Protein AF-0000000068956065 (afdb_homodimer)

Sequence (368 aa):
MFKNAFANLQKVGKSLMLPVSVLPIAGILLGVGSANFSWLPAVVSHVMAEAGGSVFANMPLIFAIGVALGFTNNDGVSALAAVVAYGIMVKTMAVVAPLVLHLPAEELAAKHLADTGVLGGIISGAIAAYMFNRFYRIKLPEYLGFFAGKRFVPIISGLAAIFTGVVLSLSLIHISAPPRRSRGMFKNAFANLQKVGKSLMLPVSVLPIAGILLGVGSANFSWLPAVVSHVMAEAGGSVFANMPLIFAIGVALGFTNNDGVSALAAVVAYGIMVKTMAVVAPLVLHLPAEELAAKHLADTGVLGGIISGAIAAYMFNRFYRIKLPEYLGFFAGKRFVPIISGLAAIFTGVVLSLSLIHISAPPRRSRG

Secondary structure (DSSP, 8-state):
-HHHHHHHHHHHHHHTHHHHHTHHHHHHHHHHHHHT-TTS-HHHHHHHHHHHHHHHHTHHHHHHHHHHHHTTTTBHHHHHHHHHHHHHHHHHHHHHHHHHHT--HHHHHHHTTT--HHHHHHHHHHHHHHHHHHHTT----GGGGGG-GGGHHHHHHHHHHHHHHHHHHHHHHHHHS-------/-HHHHHHHHHHHHHHTHHHHHTHHHHHHHHHHHHHT-TTS-HHHHHHHHHHHHHHHHTHHHHHHHHHHHHTTTTBHHHHHHHHHHHHHHHHHHHHHHHHHHT--HHHHHHHTTT--HHHHHHHHHHHHHHHHHHHTT----GGGGGG-GGGHHHHHHHHHHHHHHHHHHHHHHHHHS-------

Foldseek 3Di:
DVVVVVVVVVLLVVLCPVLVVVLVQLVVLLVQLVVPDPVDDVVSSVVSNVSSVVSQVCSLLSSLLSLLCSLQVNDVLLSLLLNLLLVLLLVLLLVQLCVLVVHDSVVCVVVCLSPPGNVSSNVSSVLLNVLLVVFQQPQDPPVCRVCHHSNVSSVVSSVVSNVVSNVVSNCSVVVPPPPPPPPD/DVVVVVVVVVLLVVLCPVLVVVLVQLVVLLVQLVVPDPVDDVVSSVVSNVSSVVSQVCSLLSSLLSLLCSLQVNDVLLSLLLNLLLVLLLVLLLVQLCVLVVHDSVVCVVVCLSPPGNVSSNVSSVLLNVLLVVAQQPQDPPVCRVCHHSNVSSVVSSVVSNVVSNVVSNCSVVVPPPDPPPPD

Organism: NCBI:txid436295

InterPro domains:
  IPR003352 Phosphotransferase system, EIIC [PF02378] (13-170)
  IPR013013 Phosphotransferase system, EIIC component, type 1 [PS51103] (3-184)
  IPR050429 Phosphotransferase System Glucose-Specific EIICBA [PTHR30009] (1-170)

Structure (mmCIF, N/CA/C/O backbone):
data_AF-0000000068956065-model_v1
#
loop_
_entity.id
_entity.type
_entity.pdbx_description
1 polymer 'PTS glucose transporter subunit IIBC'
#
loop_
_atom_site.group_PDB
_atom_site.id
_atom_site.type_symbol
_atom_site.label_atom_id
_atom_site.label_alt_id
_atom_site.label_comp_id
_atom_site.label_asym_id
_atom_site.label_entity_id
_atom_site.label_seq_id
_atom_site.pdbx_PDB_ins_code
_atom_site.Cartn_x
_atom_site.Cartn_y
_atom_site.Cartn_z
_atom_site.occupancy
_atom_site.B_iso_or_equiv
_atom_site.auth_seq_id
_atom_site.auth_comp_id
_atom_site.auth_asym_id
_atom_site.auth_atom_id
_atom_site.pdbx_PDB_model_num
ATOM 1 N N . MET A 1 1 ? 15.75 -30.5 9.031 1 63.53 1 MET A N 1
ATOM 2 C CA . MET A 1 1 ? 14.414 -29.922 8.969 1 63.53 1 MET A CA 1
ATOM 3 C C . MET A 1 1 ? 14.281 -28.766 9.953 1 63.53 1 MET A C 1
ATOM 5 O O . MET A 1 1 ? 13.859 -27.672 9.578 1 63.53 1 MET A O 1
ATOM 9 N N . PHE A 1 2 ? 14.781 -29.031 11.195 1 73.06 2 PHE A N 1
ATOM 10 C CA . PHE A 1 2 ? 14.695 -28.016 12.242 1 73.06 2 PHE A CA 1
ATOM 11 C C . PHE A 1 2 ? 15.602 -26.828 11.93 1 73.06 2 PHE A C 1
ATOM 13 O O . PHE A 1 2 ? 15.219 -25.672 12.148 1 73.06 2 PHE A O 1
ATOM 20 N N . LYS A 1 3 ? 16.781 -27.047 11.477 1 73.19 3 LYS A N 1
ATOM 21 C CA . LYS A 1 3 ? 17.719 -26 11.164 1 73.19 3 LYS A CA 1
ATOM 22 C C . LYS A 1 3 ? 17.188 -25.078 10.062 1 73.19 3 LYS A C 1
ATOM 24 O O . LYS A 1 3 ? 17.359 -23.859 10.117 1 73.19 3 LYS A O 1
ATOM 29 N N . ASN A 1 4 ? 16.594 -25.781 9.062 1 79.75 4 ASN A N 1
ATOM 30 C CA . ASN A 1 4 ? 15.984 -25 7.988 1 79.75 4 ASN A CA 1
ATOM 31 C C . ASN A 1 4 ? 14.812 -24.172 8.492 1 79.75 4 ASN A C 1
ATOM 33 O O . ASN A 1 4 ? 14.648 -23.016 8.078 1 79.75 4 ASN A O 1
ATOM 37 N N . ALA A 1 5 ? 14.133 -24.734 9.289 1 81.88 5 ALA A N 1
ATOM 38 C CA . ALA A 1 5 ? 13.008 -24.031 9.891 1 81.88 5 ALA A CA 1
ATOM 39 C C . ALA A 1 5 ? 13.492 -22.812 10.695 1 81.88 5 ALA A C 1
ATOM 41 O O . ALA A 1 5 ? 12.891 -21.75 10.641 1 81.88 5 ALA A O 1
ATOM 42 N N . PHE A 1 6 ? 14.57 -23.047 11.477 1 83 6 PHE A N 1
ATOM 43 C CA . PHE A 1 6 ? 15.125 -21.969 12.281 1 83 6 PHE A CA 1
ATOM 44 C C . PHE A 1 6 ? 15.68 -20.859 11.398 1 83 6 PHE A C 1
ATOM 46 O O . PHE A 1 6 ? 15.516 -19.672 11.695 1 83 6 PHE A O 1
ATOM 53 N N . ALA A 1 7 ? 16.328 -21.234 10.367 1 81.75 7 ALA A N 1
ATOM 54 C CA . ALA A 1 7 ? 16.875 -20.266 9.422 1 81.75 7 ALA A CA 1
ATOM 55 C C . ALA A 1 7 ? 15.766 -19.422 8.797 1 81.75 7 ALA A C 1
ATOM 57 O O . ALA A 1 7 ? 15.914 -18.219 8.633 1 81.75 7 ALA A O 1
ATOM 58 N N . ASN A 1 8 ? 14.742 -20.094 8.477 1 79.31 8 ASN A N 1
ATOM 59 C CA . ASN A 1 8 ? 13.602 -19.375 7.91 1 79.31 8 ASN A CA 1
ATOM 60 C C . ASN A 1 8 ? 12.969 -18.438 8.93 1 79.31 8 ASN A C 1
ATOM 62 O O . ASN A 1 8 ? 12.516 -17.344 8.57 1 79.31 8 ASN A O 1
ATOM 66 N N . LEU A 1 9 ? 12.945 -18.844 10.07 1 81.44 9 LEU A N 1
ATOM 67 C CA . LEU A 1 9 ? 12.414 -17.984 11.125 1 81.44 9 LEU A CA 1
ATOM 68 C C . LEU A 1 9 ? 13.281 -16.75 11.32 1 81.44 9 LEU A C 1
ATOM 70 O O . LEU A 1 9 ? 12.758 -15.656 11.539 1 81.44 9 LEU A O 1
ATOM 74 N N . GLN A 1 10 ? 14.477 -16.922 11.195 1 82.5 10 GLN A N 1
ATOM 75 C CA . GLN A 1 10 ? 15.406 -15.797 11.32 1 82.5 10 GLN A CA 1
ATOM 76 C C . GLN A 1 10 ? 15.227 -14.812 10.172 1 82.5 10 GLN A C 1
ATOM 78 O O . GLN A 1 10 ? 15.297 -13.594 10.375 1 82.5 10 GLN A O 1
ATOM 83 N N . LYS A 1 11 ? 14.953 -15.375 9.094 1 81.69 11 LYS A N 1
ATOM 84 C CA . LYS A 1 11 ? 14.711 -14.516 7.941 1 81.69 11 LYS A CA 1
ATOM 85 C C . LYS A 1 11 ? 13.461 -13.664 8.141 1 81.69 11 LYS A C 1
ATOM 87 O O . LYS A 1 11 ? 13.453 -12.477 7.82 1 81.69 11 LYS A O 1
ATOM 92 N N . VAL A 1 12 ? 12.523 -14.297 8.625 1 81 12 VAL A N 1
ATOM 93 C CA . VAL A 1 12 ? 11.289 -13.57 8.906 1 81 12 VAL A CA 1
ATOM 94 C C . VAL A 1 12 ? 11.555 -12.469 9.93 1 81 12 VAL A C 1
ATOM 96 O O . VAL A 1 12 ? 11.094 -11.336 9.766 1 81 12 VAL A O 1
ATOM 99 N N . GLY A 1 13 ? 12.273 -12.859 10.969 1 84.25 13 GLY A N 1
ATOM 100 C CA . GLY A 1 13 ? 12.617 -11.875 11.977 1 84.25 13 GLY A CA 1
ATOM 101 C C . GLY A 1 13 ? 13.352 -10.672 11.422 1 84.25 13 GLY A C 1
ATOM 102 O O . GLY A 1 13 ? 13.023 -9.531 11.758 1 84.25 13 GLY A O 1
ATOM 103 N N . LYS A 1 14 ? 14.195 -10.891 10.625 1 84.62 14 LYS A N 1
ATOM 104 C CA . LYS A 1 14 ? 14.992 -9.828 10.023 1 84.62 14 LYS A CA 1
ATOM 105 C C . LYS A 1 14 ? 14.172 -9.008 9.031 1 84.62 14 LYS A C 1
ATOM 107 O O . LYS A 1 14 ? 14.328 -7.785 8.945 1 84.62 14 LYS A O 1
ATOM 112 N N . SER A 1 15 ? 13.367 -9.734 8.328 1 84.69 15 SER A N 1
ATOM 113 C CA . SER A 1 15 ? 12.57 -9.07 7.309 1 84.69 15 SER A CA 1
ATOM 114 C C . SER A 1 15 ? 11.547 -8.125 7.934 1 84.69 15 SER A C 1
ATOM 116 O O . SER A 1 15 ? 11.109 -7.168 7.293 1 84.69 15 SER A O 1
ATOM 118 N N . LEU A 1 16 ? 11.219 -8.375 9.172 1 87.62 16 LEU A N 1
ATOM 119 C CA . LEU A 1 16 ? 10.203 -7.574 9.844 1 87.62 16 LEU A CA 1
ATOM 120 C C . LEU A 1 16 ? 10.82 -6.344 10.492 1 87.62 16 LEU A C 1
ATOM 122 O O . LEU A 1 16 ? 10.109 -5.445 10.938 1 87.62 16 LEU A O 1
ATOM 126 N N . MET A 1 17 ? 12.086 -6.273 10.422 1 88.5 17 MET A N 1
ATOM 127 C CA . MET A 1 17 ? 12.773 -5.148 11.055 1 88.5 17 MET A CA 1
ATOM 128 C C . MET A 1 17 ? 12.445 -3.844 10.344 1 88.5 17 MET A C 1
ATOM 130 O O . MET A 1 17 ? 12.203 -2.822 10.984 1 88.5 17 MET A O 1
ATOM 134 N N . LEU A 1 18 ? 12.32 -3.85 9.086 1 88 18 LEU A N 1
ATOM 135 C CA . LEU A 1 18 ? 12.078 -2.652 8.289 1 88 18 LEU A CA 1
ATOM 136 C C . LEU A 1 18 ? 10.68 -2.096 8.547 1 88 18 LEU A C 1
ATOM 138 O O . LEU A 1 18 ? 10.531 -0.922 8.891 1 88 18 LEU A O 1
ATOM 142 N N . PRO A 1 19 ? 9.734 -2.963 8.461 1 90.56 19 PRO A N 1
ATOM 143 C CA . PRO A 1 19 ? 8.391 -2.467 8.773 1 90.56 19 PRO A CA 1
ATOM 144 C C . PRO A 1 19 ? 8.258 -1.968 10.211 1 90.56 19 PRO A C 1
ATOM 146 O O . PRO A 1 19 ? 7.578 -0.971 10.461 1 90.56 19 PRO A O 1
ATOM 149 N N . VAL A 1 20 ? 8.945 -2.568 11.078 1 92.12 20 VAL A N 1
ATOM 150 C CA . VAL A 1 20 ? 8.82 -2.24 12.492 1 92.12 20 VAL A CA 1
ATOM 151 C C . VAL A 1 20 ? 9.516 -0.912 12.781 1 92.12 20 VAL A C 1
ATOM 153 O O . VAL A 1 20 ? 9.133 -0.19 13.703 1 92.12 20 VAL A O 1
ATOM 156 N N . SER A 1 21 ? 10.438 -0.54 12 1 90.62 21 SER A N 1
ATOM 157 C CA . SER A 1 21 ? 11.242 0.654 12.242 1 90.62 21 SER A CA 1
ATOM 158 C C . SER A 1 21 ? 10.398 1.919 12.133 1 90.62 21 SER A C 1
ATOM 160 O O . SER A 1 21 ? 10.758 2.959 12.695 1 90.62 21 SER A O 1
ATOM 162 N N . VAL A 1 22 ? 9.305 1.87 11.5 1 94.12 22 VAL A N 1
ATOM 163 C CA . VAL A 1 22 ? 8.477 3.051 11.297 1 94.12 22 VAL A CA 1
ATOM 164 C C . VAL A 1 22 ? 7.547 3.244 12.492 1 94.12 22 VAL A C 1
ATOM 166 O O . VAL A 1 22 ? 7.012 4.336 12.703 1 94.12 22 VAL A O 1
ATOM 169 N N . LEU A 1 23 ? 7.43 2.258 13.344 1 94.75 23 LEU A N 1
ATOM 170 C CA . LEU A 1 23 ? 6.387 2.225 14.367 1 94.75 23 LEU A CA 1
ATOM 171 C C . LEU A 1 23 ? 6.699 3.203 15.492 1 94.75 23 LEU A C 1
ATOM 173 O O . LEU A 1 23 ? 5.805 3.9 15.977 1 94.75 23 LEU A O 1
ATOM 177 N N . PRO A 1 24 ? 7.918 3.258 15.914 1 94.25 24 PRO A N 1
ATOM 178 C CA . PRO A 1 24 ? 8.203 4.203 17 1 94.25 24 PRO A CA 1
ATOM 179 C C . PRO A 1 24 ? 7.871 5.645 16.625 1 94.25 24 PRO A C 1
ATOM 181 O O . PRO A 1 24 ? 7.277 6.375 17.422 1 94.25 24 PRO A O 1
ATOM 184 N N . ILE A 1 25 ? 8.266 6.027 15.562 1 93.19 25 ILE A N 1
ATOM 185 C CA . ILE A 1 25 ? 7.992 7.395 15.133 1 93.19 25 ILE A CA 1
ATOM 186 C C . ILE A 1 25 ? 6.488 7.586 14.945 1 93.19 25 ILE A C 1
ATOM 188 O O . ILE A 1 25 ? 5.941 8.641 15.273 1 93.19 25 ILE A O 1
ATOM 192 N N . ALA A 1 26 ? 5.879 6.582 14.359 1 97.19 26 ALA A N 1
ATOM 193 C CA . ALA A 1 26 ? 4.422 6.633 14.242 1 97.19 26 ALA A CA 1
ATOM 194 C C . ALA A 1 26 ? 3.77 6.773 15.617 1 97.19 26 ALA A C 1
ATOM 196 O O . ALA A 1 26 ? 2.799 7.516 15.781 1 97.19 26 ALA A O 1
ATOM 197 N N . GLY A 1 27 ? 4.309 6.047 16.562 1 96.56 27 GLY A N 1
ATOM 198 C CA . GLY A 1 27 ? 3.824 6.137 17.922 1 96.56 27 GLY A CA 1
ATOM 199 C C . GLY A 1 27 ? 4.02 7.508 18.547 1 96.56 27 GLY A C 1
ATOM 200 O O . GLY A 1 27 ? 3.131 8.016 19.234 1 96.56 27 GLY A O 1
ATOM 201 N N . ILE A 1 28 ? 5.078 8.07 18.312 1 96 28 ILE A N 1
ATOM 202 C CA . ILE A 1 28 ? 5.359 9.414 18.812 1 96 28 ILE A CA 1
ATOM 203 C C . ILE A 1 28 ? 4.391 10.406 18.172 1 96 28 ILE A C 1
ATOM 205 O O . ILE A 1 28 ? 3.783 11.227 18.875 1 96 28 ILE A O 1
ATOM 209 N N . LEU A 1 29 ? 4.262 10.352 16.859 1 97.19 29 LEU A N 1
ATOM 210 C CA . LEU A 1 29 ? 3.336 11.25 16.172 1 97.19 29 LEU A CA 1
ATOM 211 C C . LEU A 1 29 ? 1.922 11.094 16.719 1 97.19 29 LEU A C 1
ATOM 213 O O . LEU A 1 29 ? 1.261 12.086 17.031 1 97.19 29 LEU A O 1
ATOM 217 N N . LEU A 1 30 ? 1.519 9.867 16.844 1 97.31 30 LEU A N 1
ATOM 218 C CA . LEU A 1 30 ? 0.175 9.578 17.328 1 97.31 30 LEU A CA 1
ATOM 219 C C . LEU A 1 30 ? 0.019 10.031 18.781 1 97.31 30 LEU A C 1
ATOM 221 O O . LEU A 1 30 ? -1 10.625 19.141 1 97.31 30 LEU A O 1
ATOM 225 N N . GLY A 1 31 ? 0.989 9.711 19.625 1 96.75 31 GLY A N 1
ATOM 226 C CA . GLY A 1 31 ? 0.939 10.078 21.031 1 96.75 31 GLY A CA 1
ATOM 227 C C . GLY A 1 31 ? 0.92 11.578 21.25 1 96.75 31 GLY A C 1
ATOM 228 O O . GLY A 1 31 ? 0.042 12.094 21.953 1 96.75 31 GLY A O 1
ATOM 229 N N . VAL A 1 32 ? 1.822 12.266 20.672 1 96.62 32 VAL A N 1
ATOM 230 C CA . VAL A 1 32 ? 1.914 13.719 20.812 1 96.62 32 VAL A CA 1
ATOM 231 C C . VAL A 1 32 ? 0.689 14.383 20.188 1 96.62 32 VAL A C 1
ATOM 233 O O . VAL A 1 32 ? 0.115 15.305 20.766 1 96.62 32 VAL A O 1
ATOM 236 N N . GLY A 1 33 ? 0.362 13.883 19.031 1 97 33 GLY A N 1
ATOM 237 C CA . GLY A 1 33 ? -0.804 14.445 18.375 1 97 33 GLY A CA 1
ATOM 238 C C . GLY A 1 33 ? -2.086 14.258 19.156 1 97 33 GLY A C 1
ATOM 239 O O . GLY A 1 33 ? -2.951 15.141 19.172 1 97 33 GLY A O 1
ATOM 240 N N . SER A 1 34 ? -2.191 13.148 19.812 1 96.88 34 SER A N 1
ATOM 241 C CA . SER A 1 34 ? -3.426 12.828 20.516 1 96.88 34 SER A CA 1
ATOM 242 C C . SER A 1 34 ? -3.445 13.445 21.906 1 96.88 34 SER A C 1
ATOM 244 O O . SER A 1 34 ? -4.496 13.508 22.547 1 96.88 34 SER A O 1
ATOM 246 N N . ALA A 1 35 ? -2.289 13.812 22.406 1 95.75 35 ALA A N 1
ATOM 247 C CA . ALA A 1 35 ? -2.201 14.438 23.734 1 95.75 35 ALA A CA 1
ATOM 248 C C . ALA A 1 35 ? -2.791 15.844 23.719 1 95.75 35 ALA A C 1
ATOM 250 O O . ALA A 1 35 ? -3.178 16.375 24.766 1 95.75 35 ALA A O 1
ATOM 251 N N . ASN A 1 36 ? -2.898 16.391 22.672 1 93.31 36 ASN A N 1
ATOM 252 C CA . ASN A 1 36 ? -3.457 17.734 22.5 1 93.31 36 ASN A CA 1
ATOM 253 C C . ASN A 1 36 ? -2.82 18.734 23.453 1 93.31 36 ASN A C 1
ATOM 255 O O . ASN A 1 36 ? -3.521 19.422 24.188 1 93.31 36 ASN A O 1
ATOM 259 N N . PHE A 1 37 ? -1.591 18.859 23.344 1 94.69 37 PHE A N 1
ATOM 260 C CA . PHE A 1 37 ? -0.881 19.828 24.156 1 94.69 37 PHE A CA 1
ATOM 261 C C . PHE A 1 37 ? -1.327 21.25 23.828 1 94.69 37 PHE A C 1
ATOM 263 O O . PHE A 1 37 ? -1.573 21.562 22.656 1 94.69 37 PHE A O 1
ATOM 270 N N . SER A 1 38 ? -1.343 22.094 24.812 1 94.19 38 SER A N 1
ATOM 271 C CA . SER A 1 38 ? -1.832 23.469 24.641 1 94.19 38 SER A CA 1
ATOM 272 C C . SER A 1 38 ? -0.871 24.297 23.797 1 94.19 38 SER A C 1
ATOM 274 O O . SER A 1 38 ? -1.29 25.219 23.109 1 94.19 38 SER A O 1
ATOM 276 N N . TRP A 1 39 ? 0.332 23.984 23.828 1 94.38 39 TRP A N 1
ATOM 277 C CA . TRP A 1 39 ? 1.322 24.781 23.109 1 94.38 39 TRP A CA 1
ATOM 278 C C . TRP A 1 39 ? 1.354 24.406 21.625 1 94.38 39 TRP A C 1
ATOM 280 O O . TRP A 1 39 ? 1.927 25.125 20.812 1 94.38 39 TRP A O 1
ATOM 290 N N . LEU A 1 40 ? 0.745 23.281 21.25 1 93.31 40 LEU A N 1
ATOM 291 C CA . LEU A 1 40 ? 0.664 22.844 19.859 1 93.31 40 LEU A CA 1
ATOM 292 C C . LEU A 1 40 ? -0.676 23.219 19.25 1 93.31 40 LEU A C 1
ATOM 294 O O . LEU A 1 40 ? -1.732 22.875 19.781 1 93.31 40 LEU A O 1
ATOM 298 N N . PRO A 1 41 ? -0.554 23.938 18.156 1 95.12 41 PRO A N 1
ATOM 299 C CA . PRO A 1 41 ? -1.826 24.25 17.516 1 95.12 41 PRO A CA 1
ATOM 300 C C . PRO A 1 41 ? -2.662 23 17.219 1 95.12 41 PRO A C 1
ATOM 302 O O . PRO A 1 41 ? -2.115 21.953 16.859 1 95.12 41 PRO A O 1
ATOM 305 N N . ALA A 1 42 ? -4.016 23.188 17.266 1 94.69 42 ALA A N 1
ATOM 306 C CA . ALA A 1 42 ? -4.949 22.078 17.125 1 94.69 42 ALA A CA 1
ATOM 307 C C . ALA A 1 42 ? -4.758 21.359 15.789 1 94.69 42 ALA A C 1
ATOM 309 O O . ALA A 1 42 ? -4.816 20.125 15.719 1 94.69 42 ALA A O 1
ATOM 310 N N . VAL A 1 43 ? -4.539 22.141 14.797 1 94.31 43 VAL A N 1
ATOM 311 C CA . VAL A 1 43 ? -4.41 21.562 13.461 1 94.31 43 VAL A CA 1
ATOM 312 C C . VAL A 1 43 ? -3.137 20.719 13.383 1 94.31 43 VAL A C 1
ATOM 314 O O . VAL A 1 43 ? -3.125 19.656 12.758 1 94.31 43 VAL A O 1
ATOM 317 N N . VAL A 1 44 ? -2.115 21.188 13.945 1 96.44 44 VAL A N 1
ATOM 318 C CA . VAL A 1 44 ? -0.852 20.453 13.953 1 96.44 44 VAL A CA 1
ATOM 319 C C . VAL A 1 44 ? -1.012 19.156 14.734 1 96.44 44 VAL A C 1
ATOM 321 O O . VAL A 1 44 ? -0.544 18.094 14.289 1 96.44 44 VAL A O 1
ATOM 324 N N . SER A 1 45 ? -1.675 19.25 15.844 1 97.12 45 SER A N 1
ATOM 325 C CA . SER A 1 45 ? -1.932 18.062 16.656 1 97.12 45 SER A CA 1
ATOM 326 C C . SER A 1 45 ? -2.76 17.031 15.883 1 97.12 45 SER A C 1
ATOM 328 O O . SER A 1 45 ? -2.477 15.828 15.938 1 97.12 45 SER A O 1
ATOM 330 N N . HIS A 1 46 ? -3.697 17.516 15.219 1 96.94 46 HIS A N 1
ATOM 331 C CA . HIS A 1 46 ? -4.574 16.641 14.469 1 96.94 46 HIS A CA 1
ATOM 332 C C . HIS A 1 46 ? -3.832 15.984 13.305 1 96.94 46 HIS A C 1
ATOM 334 O O . HIS A 1 46 ? -4.027 14.797 13.023 1 96.94 46 HIS A O 1
ATOM 340 N N . VAL A 1 47 ? -3.027 16.781 12.641 1 97.12 47 VAL A N 1
ATOM 341 C CA . VAL A 1 47 ? -2.223 16.234 11.547 1 97.12 47 VAL A CA 1
ATOM 342 C C . VAL A 1 47 ? -1.276 15.164 12.078 1 97.12 47 VAL A C 1
ATOM 344 O O . VAL A 1 47 ? -1.144 14.094 11.477 1 97.12 47 VAL A O 1
ATOM 347 N N . MET A 1 48 ? -0.635 15.445 13.148 1 98.12 48 MET A N 1
ATOM 348 C CA . MET A 1 48 ? 0.288 14.484 13.742 1 98.12 48 MET A CA 1
ATOM 349 C C . MET A 1 48 ? -0.44 13.203 14.133 1 98.12 48 MET A C 1
ATOM 351 O O . MET A 1 48 ? 0.043 12.102 13.859 1 98.12 48 MET A O 1
ATOM 355 N N . ALA A 1 49 ? -1.562 13.312 14.727 1 98.06 49 ALA A N 1
ATOM 356 C CA . ALA A 1 49 ? -2.342 12.148 15.148 1 98.06 49 ALA A CA 1
ATOM 357 C C . ALA A 1 49 ? -2.764 11.305 13.953 1 98.06 49 ALA A C 1
ATOM 359 O O . ALA A 1 49 ? -2.678 10.078 13.984 1 98.06 49 ALA A O 1
ATOM 360 N N . GLU A 1 50 ? -3.189 12 12.953 1 96.75 50 GLU A N 1
ATOM 361 C CA . GLU A 1 50 ? -3.648 11.281 11.766 1 96.75 50 GLU A CA 1
ATOM 362 C C . GLU A 1 50 ? -2.479 10.664 11.008 1 96.75 50 GLU A C 1
ATOM 364 O O . GLU A 1 50 ? -2.609 9.578 10.438 1 96.75 50 GLU A O 1
ATOM 369 N N . ALA A 1 51 ? -1.436 11.375 10.953 1 97.19 51 ALA A N 1
ATOM 370 C CA . ALA A 1 51 ? -0.239 10.828 10.32 1 97.19 51 ALA A CA 1
ATOM 371 C C . ALA A 1 51 ? 0.236 9.57 11.039 1 97.19 51 ALA A C 1
ATOM 373 O O . ALA A 1 51 ? 0.496 8.547 10.398 1 97.19 51 ALA A O 1
ATOM 374 N N . GLY A 1 52 ? 0.381 9.672 12.32 1 97.25 52 GLY A N 1
ATOM 375 C CA . GLY A 1 52 ? 0.731 8.484 13.086 1 97.25 52 GLY A CA 1
ATOM 376 C C . GLY A 1 52 ? -0.277 7.363 12.938 1 97.25 52 GLY A C 1
ATOM 377 O O . GLY A 1 52 ? 0.1 6.203 12.766 1 97.25 52 GLY A O 1
ATOM 378 N N . GLY A 1 53 ? -1.536 7.688 13.023 1 97.38 53 GLY A N 1
ATOM 379 C CA . GLY A 1 53 ? -2.604 6.715 12.867 1 97.38 53 GLY A CA 1
ATOM 380 C C . GLY A 1 53 ? -2.58 6.023 11.516 1 97.38 53 GLY A C 1
ATOM 381 O O . GLY A 1 53 ? -2.945 4.852 11.406 1 97.38 53 GLY A O 1
ATOM 382 N N . SER A 1 54 ? -2.184 6.781 10.555 1 96.38 54 SER A N 1
ATOM 383 C CA . SER A 1 54 ? -2.127 6.23 9.211 1 96.38 54 SER A CA 1
ATOM 384 C C . SER A 1 54 ? -1.159 5.055 9.133 1 96.38 54 SER A C 1
ATOM 386 O O . SER A 1 54 ? -1.423 4.07 8.438 1 96.38 54 SER A O 1
ATOM 388 N N . VAL A 1 55 ? -0.066 5.113 9.711 1 97.12 55 VAL A N 1
ATOM 389 C CA . VAL A 1 55 ? 0.926 4.043 9.703 1 97.12 55 VAL A CA 1
ATOM 390 C C . VAL A 1 55 ? 0.341 2.789 10.352 1 97.12 55 VAL A C 1
ATOM 392 O O . VAL A 1 55 ? 0.482 1.685 9.828 1 97.12 55 VAL A O 1
ATOM 395 N N . PHE A 1 56 ? -0.327 2.961 11.445 1 96.69 56 PHE A N 1
ATOM 396 C CA . PHE A 1 56 ? -0.902 1.825 12.148 1 96.69 56 PHE A CA 1
ATOM 397 C C . PHE A 1 56 ? -2.051 1.215 11.359 1 96.69 56 PHE A C 1
ATOM 399 O O . PHE A 1 56 ? -2.264 0.001 11.398 1 96.69 56 PHE A O 1
ATOM 406 N N . ALA A 1 57 ? -2.781 2.043 10.719 1 94.44 57 ALA A N 1
ATOM 407 C CA . ALA A 1 57 ? -3.887 1.559 9.898 1 94.44 57 ALA A CA 1
ATOM 408 C C . ALA A 1 57 ? -3.377 0.736 8.719 1 94.44 57 ALA A C 1
ATOM 410 O O . ALA A 1 57 ? -4.094 -0.118 8.195 1 94.44 57 ALA A O 1
ATOM 411 N N . ASN A 1 58 ? -2.154 0.99 8.312 1 96.06 58 ASN A N 1
ATOM 412 C CA . ASN A 1 58 ? -1.579 0.302 7.164 1 96.06 58 ASN A CA 1
ATOM 413 C C . ASN A 1 58 ? -0.548 -0.739 7.594 1 96.06 58 ASN A C 1
ATOM 415 O O . ASN A 1 58 ? 0.24 -1.211 6.77 1 96.06 58 ASN A O 1
ATOM 419 N N . MET A 1 59 ? -0.64 -1.08 8.773 1 96.56 59 MET A N 1
ATOM 420 C CA . MET A 1 59 ? 0.353 -2.008 9.305 1 96.56 59 MET A CA 1
ATOM 421 C C . MET A 1 59 ? 0.314 -3.336 8.562 1 96.56 59 MET A C 1
ATOM 423 O O . MET A 1 59 ? 1.359 -3.906 8.242 1 96.56 59 MET A O 1
ATOM 427 N N . PRO A 1 60 ? -0.862 -3.871 8.281 1 96.56 60 PRO A N 1
ATOM 428 C CA . PRO A 1 60 ? -0.874 -5.133 7.543 1 96.56 60 PRO A CA 1
ATOM 429 C C . PRO A 1 60 ? -0.149 -5.039 6.199 1 96.56 60 PRO A C 1
ATOM 431 O O . PRO A 1 60 ? 0.643 -5.922 5.859 1 96.56 60 PRO A O 1
ATOM 434 N N . LEU A 1 61 ? -0.378 -3.998 5.527 1 96.81 61 LEU A N 1
ATOM 435 C CA . LEU A 1 61 ? 0.262 -3.795 4.234 1 96.81 61 LEU A CA 1
ATOM 436 C C . LEU A 1 61 ? 1.77 -3.633 4.391 1 96.81 61 LEU A C 1
ATOM 438 O O . LEU A 1 61 ? 2.543 -4.152 3.584 1 96.81 61 LEU A O 1
ATOM 442 N N . ILE A 1 62 ? 2.184 -2.898 5.348 1 97.38 62 ILE A N 1
ATOM 443 C CA . ILE A 1 62 ? 3.596 -2.668 5.641 1 97.38 62 ILE A CA 1
ATOM 444 C C . ILE A 1 62 ? 4.281 -3.996 5.945 1 97.38 62 ILE A C 1
ATOM 446 O O . ILE A 1 62 ? 5.371 -4.27 5.434 1 97.38 62 ILE A O 1
ATOM 450 N N . PHE A 1 63 ? 3.645 -4.809 6.668 1 97.19 63 PHE A N 1
ATOM 451 C CA . PHE A 1 63 ? 4.207 -6.117 6.98 1 97.19 63 PHE A CA 1
ATOM 452 C C . PHE A 1 63 ? 4.215 -7.012 5.75 1 97.19 63 PHE A C 1
ATOM 454 O O . PHE A 1 63 ? 5.125 -7.824 5.57 1 97.19 63 PHE A O 1
ATOM 461 N N . ALA A 1 64 ? 3.176 -6.93 4.969 1 97.81 64 ALA A N 1
ATOM 462 C CA . ALA A 1 64 ? 3.172 -7.684 3.719 1 97.81 64 ALA A CA 1
ATOM 463 C C . ALA A 1 64 ? 4.414 -7.379 2.889 1 97.81 64 ALA A C 1
ATOM 465 O O . ALA A 1 64 ? 5.094 -8.289 2.414 1 97.81 64 ALA A O 1
ATOM 466 N N . ILE A 1 65 ? 4.719 -6.141 2.789 1 97.88 65 ILE A N 1
ATOM 467 C CA . ILE A 1 65 ? 5.875 -5.695 2.021 1 97.88 65 ILE A CA 1
ATOM 468 C C . ILE A 1 65 ? 7.16 -6.172 2.697 1 97.88 65 ILE A C 1
ATOM 470 O O . ILE A 1 65 ? 8.062 -6.684 2.033 1 97.88 65 ILE A O 1
ATOM 474 N N . GLY A 1 66 ? 7.215 -6.004 3.969 1 96.31 66 GLY A N 1
ATOM 475 C CA . GLY A 1 66 ? 8.383 -6.441 4.711 1 96.31 66 GLY A CA 1
ATOM 476 C C . GLY A 1 66 ? 8.703 -7.914 4.516 1 96.31 66 GLY A C 1
ATOM 477 O O . GLY A 1 66 ? 9.844 -8.281 4.227 1 96.31 66 GLY A O 1
ATOM 478 N N . VAL A 1 67 ? 7.734 -8.711 4.637 1 96.31 67 VAL A N 1
ATOM 479 C CA . VAL A 1 67 ? 7.918 -10.148 4.492 1 96.31 67 VAL A CA 1
ATOM 480 C C . VAL A 1 67 ? 8.336 -10.477 3.059 1 96.31 67 VAL A C 1
ATOM 482 O O . VAL A 1 67 ? 9.242 -11.281 2.836 1 96.31 67 VAL A O 1
ATOM 485 N N . ALA A 1 68 ? 7.688 -9.891 2.115 1 97.62 68 ALA A N 1
ATOM 486 C CA . ALA A 1 68 ? 8.023 -10.125 0.713 1 97.62 68 ALA A CA 1
ATOM 487 C C . ALA A 1 68 ? 9.484 -9.766 0.431 1 97.62 68 ALA A C 1
ATOM 489 O O . ALA A 1 68 ? 10.211 -10.547 -0.178 1 97.62 68 ALA A O 1
ATOM 490 N N . LEU A 1 69 ? 9.914 -8.672 0.903 1 96.69 69 LEU A N 1
ATOM 491 C CA . LEU A 1 69 ? 11.281 -8.211 0.668 1 96.69 69 LEU A CA 1
ATOM 492 C C . LEU A 1 69 ? 12.289 -9.117 1.37 1 96.69 69 LEU A C 1
ATOM 494 O O . LEU A 1 69 ? 13.375 -9.359 0.848 1 96.69 69 LEU A O 1
ATOM 498 N N . GLY A 1 70 ? 11.883 -9.531 2.473 1 93.75 70 GLY A N 1
ATOM 499 C CA . GLY A 1 70 ? 12.781 -10.352 3.266 1 93.75 70 GLY A CA 1
ATOM 500 C C . GLY A 1 70 ? 13.125 -11.672 2.607 1 93.75 70 GLY A C 1
ATOM 501 O O . GLY A 1 70 ? 14.242 -12.172 2.75 1 93.75 70 GLY A O 1
ATOM 502 N N . PHE A 1 71 ? 12.258 -12.164 1.802 1 95.25 71 PHE A N 1
ATOM 503 C CA . PHE A 1 71 ? 12.461 -13.492 1.243 1 95.25 71 PHE A CA 1
ATOM 504 C C . PHE A 1 71 ? 12.836 -13.414 -0.231 1 95.25 71 PHE A C 1
ATOM 506 O O . PHE A 1 71 ? 12.922 -14.438 -0.913 1 95.25 71 PHE A O 1
ATOM 513 N N . THR A 1 72 ? 13.008 -12.203 -0.726 1 96.25 72 THR A N 1
ATOM 514 C CA . THR A 1 72 ? 13.344 -12.062 -2.139 1 96.25 72 THR A CA 1
ATOM 515 C C . THR A 1 72 ? 14.578 -11.188 -2.314 1 96.25 72 THR A C 1
ATOM 517 O O . THR A 1 72 ? 14.734 -10.516 -3.338 1 96.25 72 THR A O 1
ATOM 520 N N . ASN A 1 73 ? 15.445 -11.086 -1.331 1 93.19 73 ASN A N 1
ATOM 521 C CA . ASN A 1 73 ? 16.672 -10.305 -1.368 1 93.19 73 ASN A CA 1
ATOM 522 C C . ASN A 1 73 ? 16.391 -8.836 -1.696 1 93.19 73 ASN A C 1
ATOM 524 O O . ASN A 1 73 ? 17.016 -8.273 -2.6 1 93.19 73 ASN A O 1
ATOM 528 N N . ASN A 1 74 ? 15.312 -8.336 -1.181 1 94.62 74 ASN A N 1
ATOM 529 C CA . ASN A 1 74 ? 14.977 -6.918 -1.249 1 94.62 74 ASN A CA 1
ATOM 530 C C . ASN A 1 74 ? 14.57 -6.504 -2.66 1 94.62 74 ASN A C 1
ATOM 532 O O . ASN A 1 74 ? 14.797 -5.363 -3.068 1 94.62 74 ASN A O 1
ATOM 536 N N . ASP A 1 75 ? 14 -7.41 -3.451 1 96.44 75 ASP A N 1
ATOM 537 C CA . ASP A 1 75 ? 13.547 -7.031 -4.785 1 96.44 75 ASP A CA 1
ATOM 538 C C . ASP A 1 75 ? 12.234 -6.254 -4.715 1 96.44 75 ASP A C 1
ATOM 540 O O . ASP A 1 75 ? 11.25 -6.738 -4.164 1 96.44 75 ASP A O 1
ATOM 544 N N . GLY A 1 76 ? 12.227 -5.137 -5.355 1 96.62 76 GLY A N 1
ATOM 545 C CA . GLY A 1 76 ? 11.094 -4.23 -5.277 1 96.62 76 GLY A CA 1
ATOM 546 C C . GLY A 1 76 ? 9.836 -4.797 -5.91 1 96.62 76 GLY A C 1
ATOM 547 O O . GLY A 1 76 ? 8.727 -4.441 -5.52 1 96.62 76 GLY A O 1
ATOM 548 N N . VAL A 1 77 ? 9.883 -5.672 -6.828 1 96.62 77 VAL A N 1
ATOM 549 C CA . VAL A 1 77 ? 8.75 -6.281 -7.516 1 96.62 77 VAL A CA 1
ATOM 550 C C . VAL A 1 77 ? 7.91 -7.082 -6.523 1 96.62 77 VAL A C 1
ATOM 552 O O . VAL A 1 77 ? 6.684 -7.113 -6.621 1 96.62 77 VAL A O 1
ATOM 555 N N . SER A 1 78 ? 8.594 -7.68 -5.609 1 97.88 78 SER A N 1
ATOM 556 C CA . SER A 1 78 ? 7.867 -8.469 -4.621 1 97.88 78 SER A CA 1
ATOM 557 C C . SER A 1 78 ? 7.027 -7.57 -3.711 1 97.88 78 SER A C 1
ATOM 559 O O . SER A 1 78 ? 5.977 -7.988 -3.221 1 97.88 78 SER A O 1
ATOM 561 N N . ALA A 1 79 ? 7.504 -6.352 -3.463 1 97.56 79 ALA A N 1
ATOM 562 C CA . ALA A 1 79 ? 6.723 -5.395 -2.684 1 97.56 79 ALA A CA 1
ATOM 563 C C . ALA A 1 79 ? 5.422 -5.039 -3.396 1 97.56 79 ALA A C 1
ATOM 565 O O . ALA A 1 79 ? 4.355 -5.004 -2.777 1 97.56 79 ALA A O 1
ATOM 566 N N . LEU A 1 80 ? 5.512 -4.781 -4.645 1 97.88 80 LEU A N 1
ATOM 567 C CA . LEU A 1 80 ? 4.324 -4.484 -5.438 1 97.88 80 LEU A CA 1
ATOM 568 C C . LEU A 1 80 ? 3.369 -5.676 -5.453 1 97.88 80 LEU A C 1
ATOM 570 O O . LEU A 1 80 ? 2.158 -5.504 -5.309 1 97.88 80 LEU A O 1
ATOM 574 N N . ALA A 1 81 ? 3.938 -6.816 -5.652 1 98.44 81 ALA A N 1
ATOM 575 C CA . ALA A 1 81 ? 3.141 -8.039 -5.652 1 98.44 81 ALA A CA 1
ATOM 576 C C . ALA A 1 81 ? 2.424 -8.227 -4.316 1 98.44 81 ALA A C 1
ATOM 578 O O . ALA A 1 81 ? 1.279 -8.688 -4.281 1 98.44 81 ALA A O 1
ATOM 579 N N . ALA A 1 82 ? 3.078 -7.902 -3.25 1 98.5 82 ALA A N 1
ATOM 580 C CA . ALA A 1 82 ? 2.506 -8.047 -1.914 1 98.5 82 ALA A CA 1
ATOM 581 C C . ALA A 1 82 ? 1.293 -7.137 -1.737 1 98.5 82 ALA A C 1
ATOM 583 O O . ALA A 1 82 ? 0.292 -7.539 -1.139 1 98.5 82 ALA A O 1
ATOM 584 N N . VAL A 1 83 ? 1.377 -5.961 -2.217 1 97.88 83 VAL A N 1
ATOM 585 C CA . VAL A 1 83 ? 0.277 -5.008 -2.119 1 97.88 83 VAL A CA 1
ATOM 586 C C . VAL A 1 83 ? -0.924 -5.52 -2.91 1 97.88 83 VAL A C 1
ATOM 588 O O . VAL A 1 83 ? -2.055 -5.5 -2.416 1 97.88 83 VAL A O 1
ATOM 591 N N . VAL A 1 84 ? -0.646 -5.969 -4.082 1 98.12 84 VAL A N 1
ATOM 592 C CA . VAL A 1 84 ? -1.703 -6.504 -4.934 1 98.12 84 VAL A CA 1
ATOM 593 C C . VAL A 1 84 ? -2.334 -7.727 -4.27 1 98.12 84 VAL A C 1
ATOM 595 O O . VAL A 1 84 ? -3.559 -7.828 -4.18 1 98.12 84 VAL A O 1
ATOM 598 N N . ALA A 1 85 ? -1.483 -8.562 -3.801 1 98.62 85 ALA A N 1
ATOM 599 C CA . ALA A 1 85 ? -1.96 -9.781 -3.154 1 98.62 85 ALA A CA 1
ATOM 600 C C . ALA A 1 85 ? -2.791 -9.453 -1.916 1 98.62 85 ALA A C 1
ATOM 602 O O . ALA A 1 85 ? -3.855 -10.039 -1.704 1 98.62 85 ALA A O 1
ATOM 603 N N . TYR A 1 86 ? -2.328 -8.57 -1.113 1 98.38 86 TYR A N 1
ATOM 604 C CA . TYR A 1 86 ? -3.039 -8.203 0.108 1 98.38 86 TYR A CA 1
ATOM 605 C C . TYR A 1 86 ? -4.414 -7.633 -0.212 1 98.38 86 TYR A C 1
ATOM 607 O O . TYR A 1 86 ? -5.414 -8.031 0.388 1 98.38 86 TYR A O 1
ATOM 615 N N . GLY A 1 87 ? -4.457 -6.73 -1.14 1 97.19 87 GLY A N 1
ATOM 616 C CA . GLY A 1 87 ? -5.723 -6.129 -1.526 1 97.19 87 GLY A CA 1
ATOM 617 C C . GLY A 1 87 ? -6.734 -7.141 -2.031 1 97.19 87 GLY A C 1
ATOM 618 O O . GLY A 1 87 ? -7.898 -7.121 -1.619 1 97.19 87 GLY A O 1
ATOM 619 N N . ILE A 1 88 ? -6.266 -7.977 -2.861 1 98.19 88 ILE A N 1
ATOM 620 C CA . ILE A 1 88 ? -7.148 -8.969 -3.459 1 98.19 88 ILE A CA 1
ATOM 621 C C . ILE A 1 88 ? -7.602 -9.969 -2.393 1 98.19 88 ILE A C 1
ATOM 623 O O . ILE A 1 88 ? -8.766 -10.375 -2.367 1 98.19 88 ILE A O 1
ATOM 627 N N . MET A 1 89 ? -6.719 -10.344 -1.525 1 97.81 89 MET A N 1
ATOM 628 C CA . MET A 1 89 ? -7.062 -11.273 -0.457 1 97.81 89 MET A CA 1
ATOM 629 C C . MET A 1 89 ? -8.148 -10.695 0.448 1 97.81 89 MET A C 1
ATOM 631 O O . MET A 1 89 ? -9.125 -11.367 0.759 1 97.81 89 MET A O 1
ATOM 635 N N . VAL A 1 90 ? -7.996 -9.492 0.839 1 95.88 90 VAL A N 1
ATOM 636 C CA . VAL A 1 90 ? -8.938 -8.82 1.729 1 95.88 90 VAL A CA 1
ATOM 637 C C . VAL A 1 90 ? -10.312 -8.734 1.062 1 95.88 90 VAL A C 1
ATOM 639 O O . VAL A 1 90 ? -11.328 -9.031 1.687 1 95.88 90 VAL A O 1
ATOM 642 N N . LYS A 1 91 ? -10.297 -8.367 -0.184 1 95.94 91 LYS A N 1
ATOM 643 C CA . LYS A 1 91 ? -11.57 -8.234 -0.89 1 95.94 91 LYS A CA 1
ATOM 644 C C . LYS A 1 91 ? -12.227 -9.594 -1.108 1 95.94 91 LYS A C 1
ATOM 646 O O . LYS A 1 91 ? -13.453 -9.711 -1.056 1 95.94 91 LYS A O 1
ATOM 651 N N . THR A 1 92 ? -11.414 -10.555 -1.429 1 96.94 92 THR A N 1
ATOM 652 C CA . THR A 1 92 ? -11.945 -11.898 -1.575 1 96.94 92 THR A CA 1
ATOM 653 C C . THR A 1 92 ? -12.602 -12.367 -0.278 1 96.94 92 THR A C 1
ATOM 655 O O . THR A 1 92 ? -13.711 -12.898 -0.292 1 96.94 92 THR A O 1
ATOM 658 N N . 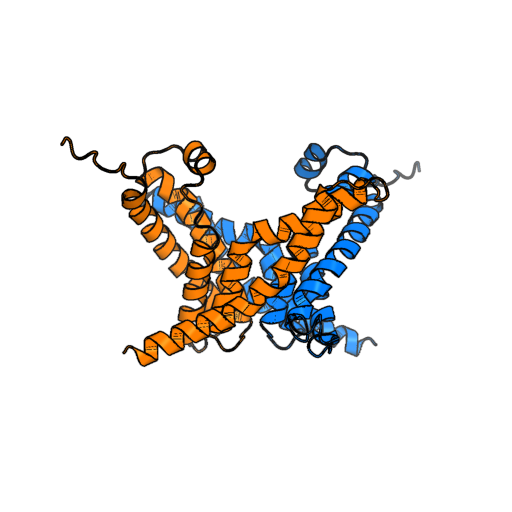MET A 1 93 ? -11.977 -12.148 0.798 1 95.5 93 MET A N 1
ATOM 659 C CA . MET A 1 93 ? -12.523 -12.547 2.092 1 95.5 93 MET A CA 1
ATOM 660 C C . MET A 1 93 ? -13.797 -11.773 2.404 1 95.5 93 MET A C 1
ATOM 662 O O . MET A 1 93 ? -14.727 -12.312 3.004 1 95.5 93 MET A O 1
ATOM 666 N N . ALA A 1 94 ? -13.82 -10.547 2.029 1 92.94 94 ALA A N 1
ATOM 667 C CA . ALA A 1 94 ? -14.992 -9.711 2.266 1 92.94 94 ALA A CA 1
ATOM 668 C C . ALA A 1 94 ? -16.219 -10.273 1.552 1 92.94 94 ALA A C 1
ATOM 670 O O . ALA A 1 94 ? -17.344 -10.109 2.016 1 92.94 94 ALA A O 1
ATOM 671 N N . VAL A 1 95 ? -15.992 -10.938 0.454 1 93.81 95 VAL A N 1
ATOM 672 C CA . VAL A 1 95 ? -17.078 -11.492 -0.329 1 93.81 95 VAL A CA 1
ATOM 673 C C . VAL A 1 95 ? -17.453 -12.875 0.212 1 93.81 95 VAL A C 1
ATOM 675 O O . VAL A 1 95 ? -18.641 -13.188 0.369 1 93.81 95 VAL A O 1
ATOM 678 N N . VAL A 1 96 ? -16.484 -13.641 0.56 1 94.5 96 VAL A N 1
ATOM 679 C CA . VAL A 1 96 ? -16.703 -15.062 0.819 1 94.5 96 VAL A CA 1
ATOM 680 C C . VAL A 1 96 ? -17.047 -15.273 2.291 1 94.5 96 VAL A C 1
ATOM 682 O O . VAL A 1 96 ? -17.875 -16.125 2.625 1 94.5 96 VAL A O 1
ATOM 685 N N . ALA A 1 97 ? -16.484 -14.477 3.125 1 92.06 97 ALA A N 1
ATOM 686 C CA . ALA A 1 97 ? -16.641 -14.711 4.559 1 92.06 97 ALA A CA 1
ATOM 687 C C . ALA A 1 97 ? -18.094 -14.609 4.984 1 92.06 97 ALA A C 1
ATOM 689 O O . ALA A 1 97 ? -18.594 -15.461 5.73 1 92.06 97 ALA A O 1
ATOM 690 N N . PRO A 1 98 ? -18.797 -13.602 4.551 1 90.06 98 PRO A N 1
ATOM 691 C CA . PRO A 1 98 ? -20.219 -13.516 4.934 1 90.06 98 PRO A CA 1
ATOM 692 C C . PRO A 1 98 ? -21.016 -14.719 4.457 1 90.06 98 PRO A C 1
ATOM 694 O O . PRO A 1 98 ? -21.969 -15.141 5.129 1 90.06 98 PRO A O 1
ATOM 697 N N . LEU A 1 99 ? -20.641 -15.258 3.369 1 89.44 99 LEU A N 1
ATOM 698 C CA . LEU A 1 99 ? -21.328 -16.406 2.805 1 89.44 99 LEU A CA 1
ATOM 699 C C . LEU A 1 99 ? -21.031 -17.672 3.607 1 89.44 99 LEU A C 1
ATOM 701 O O . LEU A 1 99 ? -21.922 -18.5 3.809 1 89.44 99 LEU A O 1
ATOM 705 N N . VAL A 1 100 ? -19.859 -17.766 4.059 1 87.88 100 VAL A N 1
ATOM 706 C CA . VAL A 1 100 ? -19.422 -18.953 4.777 1 87.88 100 VAL A CA 1
ATOM 707 C C . VAL A 1 100 ? -19.969 -18.922 6.203 1 87.88 100 VAL A C 1
ATOM 709 O O . VAL A 1 100 ? -20.391 -19.953 6.734 1 87.88 100 VAL A O 1
ATOM 712 N N . LEU A 1 101 ? -20.016 -17.781 6.773 1 87.94 101 LEU A N 1
ATOM 713 C CA . LEU A 1 101 ? -20.422 -17.656 8.164 1 87.94 101 LEU A CA 1
ATOM 714 C C . LEU A 1 101 ? -21.922 -17.391 8.273 1 87.94 101 LEU A C 1
ATOM 716 O O . LEU A 1 101 ? -22.484 -17.406 9.375 1 87.94 101 LEU A O 1
ATOM 720 N N . HIS A 1 102 ? -22.578 -17.125 7.18 1 87.62 102 HIS A N 1
ATOM 721 C CA . HIS A 1 102 ? -24 -16.812 7.129 1 87.62 102 HIS A CA 1
ATOM 722 C C . HIS A 1 102 ? -24.328 -15.578 7.973 1 87.62 102 HIS A C 1
ATOM 724 O O . HIS A 1 102 ? -25.266 -15.602 8.773 1 87.62 102 HIS A O 1
ATOM 730 N N . LEU A 1 103 ? -23.422 -14.648 7.93 1 83.94 103 LEU A N 1
ATOM 731 C CA . LEU A 1 103 ? -23.594 -13.359 8.586 1 83.94 103 LEU A CA 1
ATOM 732 C C . LEU A 1 103 ? -23.562 -12.227 7.57 1 83.94 103 LEU A C 1
ATOM 734 O O . LEU A 1 103 ? -22.797 -12.266 6.609 1 83.94 103 LEU A O 1
ATOM 738 N N . PRO A 1 104 ? -24.484 -11.312 7.82 1 83.88 104 PRO A N 1
ATOM 739 C CA . PRO A 1 104 ? -24.422 -10.156 6.918 1 83.88 104 PRO A CA 1
ATOM 740 C C . PRO A 1 104 ? -23.078 -9.453 6.934 1 83.88 104 PRO A C 1
ATOM 742 O O . PRO A 1 104 ? -22.391 -9.438 7.965 1 83.88 104 PRO A O 1
ATOM 745 N N . ALA A 1 105 ? -22.672 -8.906 5.797 1 78.81 105 ALA A N 1
ATOM 746 C CA . ALA A 1 105 ? -21.391 -8.234 5.613 1 78.81 105 ALA A CA 1
ATOM 747 C C . ALA A 1 105 ? -21.203 -7.125 6.645 1 78.81 105 ALA A C 1
ATOM 749 O O . ALA A 1 105 ? -20.094 -6.926 7.148 1 78.81 105 ALA A O 1
ATOM 750 N N . GLU A 1 106 ? -22.219 -6.484 6.961 1 80.62 106 GLU A N 1
ATOM 751 C CA . GLU A 1 106 ? -22.156 -5.379 7.914 1 80.62 106 GLU A CA 1
ATOM 752 C C . GLU A 1 106 ? -21.797 -5.883 9.312 1 80.62 106 GLU A C 1
ATOM 754 O O . GLU A 1 106 ? -21.016 -5.25 10.031 1 80.62 106 GLU A O 1
ATOM 759 N N . GLU A 1 107 ? -22.359 -7.043 9.617 1 77.81 107 GLU A N 1
ATOM 760 C CA . GLU A 1 107 ? -22.078 -7.625 10.93 1 77.81 107 GLU A CA 1
ATOM 761 C C . GLU A 1 107 ? -20.641 -8.156 11 1 77.81 107 GLU A C 1
ATOM 763 O O . GLU A 1 107 ? -19.969 -8.016 12.023 1 77.81 107 GLU A O 1
ATOM 768 N N . LEU A 1 108 ? -20.297 -8.742 9.977 1 75.5 108 LEU A N 1
ATOM 769 C CA . LEU A 1 108 ? -18.922 -9.25 9.906 1 75.5 108 LEU A CA 1
ATOM 770 C C . LEU A 1 108 ? -17.922 -8.117 10.039 1 75.5 108 LEU A C 1
ATOM 772 O O . LEU A 1 108 ? -16.906 -8.258 10.727 1 75.5 108 LEU A O 1
ATOM 776 N N . ALA A 1 109 ? -18.156 -7.023 9.32 1 73.25 109 ALA A N 1
ATOM 777 C CA . ALA A 1 109 ? -17.281 -5.859 9.383 1 73.25 109 ALA A CA 1
ATOM 778 C C . ALA A 1 109 ? -17.25 -5.27 10.789 1 73.25 109 ALA A C 1
ATOM 780 O O . ALA A 1 109 ? -16.188 -4.891 11.289 1 73.25 109 ALA A O 1
ATOM 781 N N . ALA A 1 110 ? -18.375 -5.312 11.445 1 72 110 ALA A N 1
ATOM 782 C CA . ALA A 1 110 ? -18.484 -4.762 12.789 1 72 110 ALA A CA 1
ATOM 783 C C . ALA A 1 110 ? -17.719 -5.613 13.797 1 72 110 ALA A C 1
ATOM 785 O O . ALA A 1 110 ? -17.109 -5.086 14.734 1 72 110 ALA A O 1
ATOM 786 N N . LYS A 1 111 ? -17.688 -6.898 13.523 1 71.25 111 LYS A N 1
ATOM 787 C CA . LYS A 1 111 ? -17.031 -7.824 14.438 1 71.25 111 LYS A CA 1
ATOM 788 C C . LYS A 1 111 ? -15.57 -8.039 14.047 1 71.25 111 LYS A C 1
ATOM 790 O O . LYS A 1 111 ? -14.844 -8.773 14.727 1 71.25 111 LYS A O 1
ATOM 795 N N . HIS A 1 112 ? -15.18 -7.441 13.078 1 73.06 112 HIS A N 1
ATOM 796 C CA . HIS A 1 112 ? -13.812 -7.531 12.57 1 73.06 112 HIS A CA 1
ATOM 797 C C . HIS A 1 112 ? -13.398 -8.984 12.359 1 73.06 112 HIS A C 1
ATOM 799 O O . HIS A 1 112 ? -12.25 -9.344 12.609 1 73.06 112 HIS A O 1
ATOM 805 N N . LEU A 1 113 ? -14.258 -9.789 12.031 1 67.56 113 LEU A N 1
ATOM 806 C CA . LEU A 1 113 ? -13.977 -11.211 11.891 1 67.56 113 LEU A CA 1
ATOM 807 C C . LEU A 1 113 ? -13.18 -11.484 10.617 1 67.56 113 LEU A C 1
ATOM 809 O O . LEU A 1 113 ? -12.383 -12.43 10.57 1 67.56 113 LEU A O 1
ATOM 813 N N . ALA A 1 114 ? -13.375 -10.711 9.672 1 73.75 114 ALA A N 1
ATOM 814 C CA . ALA A 1 114 ? -12.664 -10.938 8.414 1 73.75 114 ALA A CA 1
ATOM 815 C C . ALA A 1 114 ? -11.398 -10.094 8.344 1 73.75 114 ALA A C 1
ATOM 817 O O . ALA A 1 114 ? -10.695 -10.102 7.328 1 73.75 114 ALA A O 1
ATOM 818 N N . ASP A 1 115 ? -11.086 -9.43 9.422 1 81.25 115 ASP A N 1
ATOM 819 C CA . ASP A 1 115 ? -9.852 -8.648 9.484 1 81.25 115 ASP A CA 1
ATOM 820 C C . ASP A 1 115 ? -8.688 -9.492 10.008 1 81.25 115 ASP A C 1
ATOM 822 O O . ASP A 1 115 ? -8.609 -9.758 11.211 1 81.25 115 ASP A O 1
ATOM 826 N N . THR A 1 116 ? -7.902 -9.852 9.133 1 87.5 116 THR A N 1
ATOM 827 C CA . THR A 1 116 ? -6.773 -10.688 9.539 1 87.5 116 THR A CA 1
ATOM 828 C C . THR A 1 116 ? -5.648 -9.82 10.102 1 87.5 116 THR A C 1
ATOM 830 O O . THR A 1 116 ? -4.715 -10.336 10.719 1 87.5 116 THR A O 1
ATOM 833 N N . GLY A 1 117 ? -5.742 -8.586 9.945 1 91.81 117 GLY A N 1
ATOM 834 C CA . GLY A 1 117 ? -4.715 -7.695 10.461 1 91.81 117 GLY A CA 1
ATOM 835 C C . GLY A 1 117 ? -3.33 -8.008 9.93 1 91.81 117 GLY A C 1
ATOM 836 O O . GLY A 1 117 ? -3.154 -8.234 8.734 1 91.81 117 GLY A O 1
ATOM 837 N N . VAL A 1 118 ? -2.367 -7.926 10.797 1 93.62 118 VAL A N 1
ATOM 838 C CA . VAL A 1 118 ? -0.964 -8.117 10.445 1 93.62 118 VAL A CA 1
ATOM 839 C C . VAL A 1 118 ? -0.747 -9.539 9.938 1 93.62 118 VAL A C 1
ATOM 841 O O . VAL A 1 118 ? 0.07 -9.773 9.047 1 93.62 118 VAL A O 1
ATOM 844 N N . LEU A 1 119 ? -1.555 -10.477 10.453 1 93.19 119 LEU A N 1
ATOM 845 C CA . LEU A 1 119 ? -1.456 -11.852 9.984 1 93.19 119 LEU A CA 1
ATOM 846 C C . LEU A 1 119 ? -1.771 -11.945 8.492 1 93.19 119 LEU A C 1
ATOM 848 O O . LEU A 1 119 ? -1.071 -12.633 7.75 1 93.19 119 LEU A O 1
ATOM 852 N N . GLY A 1 120 ? -2.859 -11.344 8.094 1 95.06 120 GLY A N 1
ATOM 853 C CA . GLY A 1 120 ? -3.18 -11.297 6.676 1 95.06 120 GLY A CA 1
ATOM 854 C C . GLY A 1 120 ? -2.084 -10.664 5.836 1 95.06 120 GLY A C 1
ATOM 855 O O . GLY A 1 120 ? -1.841 -11.086 4.703 1 95.06 120 GLY A O 1
ATOM 856 N N . GLY A 1 121 ? -1.437 -9.648 6.414 1 96.38 121 GLY A N 1
ATOM 857 C CA . GLY A 1 121 ? -0.286 -9.047 5.758 1 96.38 121 GLY A CA 1
ATOM 858 C C . GLY A 1 121 ? 0.86 -10.016 5.555 1 96.38 121 GLY A C 1
ATOM 859 O O . GLY A 1 121 ? 1.391 -10.141 4.449 1 96.38 121 GLY A O 1
ATOM 860 N N . ILE A 1 122 ? 1.141 -10.688 6.559 1 95.75 122 ILE A N 1
ATOM 861 C CA . ILE A 1 122 ? 2.24 -11.648 6.516 1 95.75 122 ILE A CA 1
ATOM 862 C C . ILE A 1 122 ? 1.938 -12.734 5.484 1 95.75 122 ILE A C 1
ATOM 864 O O . ILE A 1 122 ? 2.803 -13.094 4.684 1 95.75 122 ILE A O 1
ATOM 868 N N . ILE A 1 123 ? 0.745 -13.203 5.461 1 97.19 123 ILE A N 1
ATOM 869 C CA . ILE A 1 123 ? 0.345 -14.242 4.52 1 97.19 123 ILE A CA 1
ATOM 870 C C . ILE A 1 123 ? 0.462 -13.719 3.092 1 97.19 123 ILE A C 1
ATOM 872 O O . ILE A 1 123 ? 1.023 -14.391 2.223 1 97.19 123 ILE A O 1
ATOM 876 N N . SER A 1 124 ? -0.046 -12.578 2.859 1 98.06 124 SER A N 1
ATOM 877 C CA . SER A 1 124 ? 0.03 -11.992 1.523 1 98.06 124 SER A CA 1
ATOM 878 C C . SER A 1 124 ? 1.478 -11.766 1.103 1 98.06 124 SER A C 1
ATOM 880 O O . SER A 1 124 ? 1.827 -11.945 -0.065 1 98.06 124 SER A O 1
ATOM 882 N N . GLY A 1 125 ? 2.301 -11.289 2.025 1 97.88 125 GLY A N 1
ATOM 883 C CA . GLY A 1 125 ? 3.723 -11.156 1.743 1 97.88 125 GLY A CA 1
ATOM 884 C C . GLY A 1 125 ? 4.383 -12.484 1.395 1 97.88 125 GLY A C 1
ATOM 885 O O . GLY A 1 125 ? 5.219 -12.547 0.491 1 97.88 125 GLY A O 1
ATOM 886 N N . ALA A 1 126 ? 3.986 -13.477 2.111 1 97.38 126 ALA A N 1
ATOM 887 C CA . ALA A 1 126 ? 4.516 -14.812 1.834 1 97.38 126 ALA A CA 1
ATOM 888 C C . ALA A 1 126 ? 4.102 -15.289 0.444 1 97.38 126 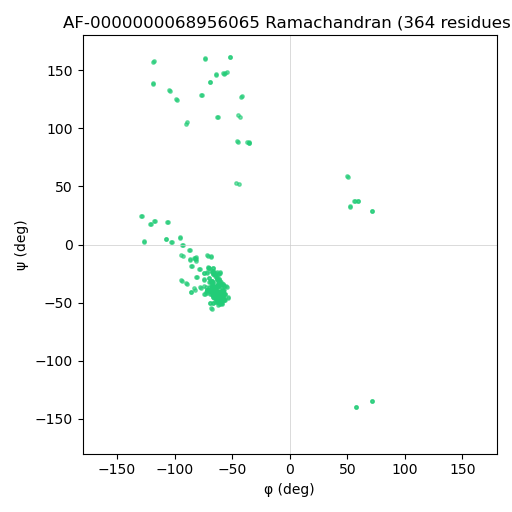ALA A C 1
ATOM 890 O O . ALA A 1 126 ? 4.891 -15.914 -0.264 1 97.38 126 ALA A O 1
ATOM 891 N N . ILE A 1 127 ? 2.92 -15.016 0.067 1 98.56 127 ILE A N 1
ATOM 892 C CA . ILE A 1 127 ? 2.447 -15.344 -1.273 1 98.56 127 ILE A CA 1
ATOM 893 C C . ILE A 1 127 ? 3.318 -14.641 -2.312 1 98.56 127 ILE A C 1
ATOM 895 O O . ILE A 1 127 ? 3.816 -15.281 -3.246 1 98.56 127 ILE A O 1
ATOM 899 N N . ALA A 1 128 ? 3.477 -13.383 -2.115 1 98.56 128 ALA A N 1
ATOM 900 C CA . ALA A 1 128 ? 4.266 -12.594 -3.051 1 98.56 128 ALA A CA 1
ATOM 901 C C . ALA A 1 128 ? 5.699 -13.109 -3.137 1 98.56 128 ALA A C 1
ATOM 903 O O . ALA A 1 128 ? 6.262 -13.227 -4.227 1 98.56 128 ALA A O 1
ATOM 904 N N . ALA A 1 129 ? 6.242 -13.422 -1.988 1 98 129 ALA A N 1
ATOM 905 C CA . ALA A 1 129 ? 7.613 -13.922 -1.941 1 98 129 ALA A CA 1
ATOM 906 C C .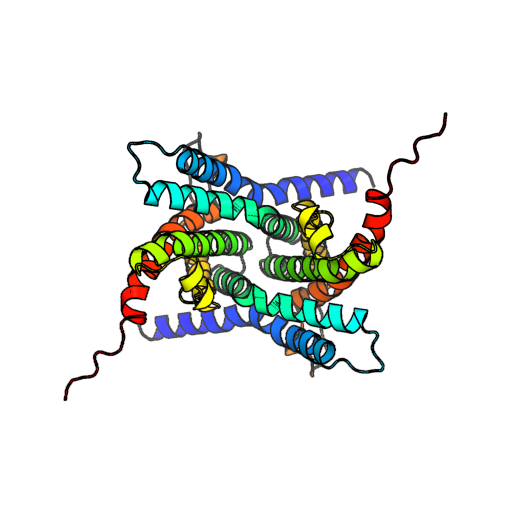 ALA A 1 129 ? 7.734 -15.266 -2.66 1 98 129 ALA A C 1
ATOM 908 O O . ALA A 1 129 ? 8.656 -15.469 -3.457 1 98 129 ALA A O 1
ATOM 909 N N . TYR A 1 130 ? 6.852 -16.141 -2.377 1 98.19 130 TYR A N 1
ATOM 910 C CA . TYR A 1 130 ? 6.875 -17.453 -2.996 1 98.19 130 TYR A CA 1
ATOM 911 C C . TYR A 1 130 ? 6.727 -17.359 -4.512 1 98.19 130 TYR A C 1
ATOM 913 O O . TYR A 1 130 ? 7.477 -17.984 -5.258 1 98.19 130 TYR A O 1
ATOM 921 N N . MET A 1 131 ? 5.805 -16.578 -4.988 1 98.5 131 MET A N 1
ATOM 922 C CA . MET A 1 131 ? 5.559 -16.422 -6.422 1 98.5 131 MET A CA 1
ATOM 923 C C . MET A 1 131 ? 6.738 -15.742 -7.109 1 98.5 131 MET A C 1
ATOM 925 O O . MET A 1 131 ? 7.082 -16.078 -8.242 1 98.5 131 MET A O 1
ATOM 929 N N . PHE A 1 132 ? 7.289 -14.766 -6.41 1 98.38 132 PHE A N 1
ATOM 930 C CA . PHE A 1 132 ? 8.461 -14.109 -6.965 1 98.38 132 PHE A CA 1
ATOM 931 C C . PHE A 1 132 ? 9.594 -15.109 -7.188 1 98.38 132 PHE A C 1
ATOM 933 O O . PHE A 1 132 ? 10.156 -15.18 -8.281 1 98.38 132 PHE A O 1
ATOM 940 N N . ASN A 1 133 ? 9.891 -15.844 -6.215 1 97.88 133 ASN A N 1
ATOM 941 C CA . ASN A 1 133 ? 11.016 -16.781 -6.297 1 97.88 133 ASN A CA 1
ATOM 942 C C . ASN A 1 133 ? 10.773 -17.844 -7.355 1 97.88 133 ASN A C 1
ATOM 944 O O . ASN A 1 133 ? 11.719 -18.344 -7.969 1 97.88 133 ASN A O 1
ATOM 948 N N . ARG A 1 134 ? 9.562 -18.062 -7.617 1 97.62 134 ARG A N 1
ATOM 949 C CA . ARG A 1 134 ? 9.234 -19.141 -8.547 1 97.62 134 ARG A CA 1
ATOM 950 C C . ARG A 1 134 ? 9.102 -18.609 -9.969 1 97.62 134 ARG A C 1
ATOM 952 O O . ARG A 1 134 ? 9.43 -19.312 -10.93 1 97.62 134 ARG A O 1
ATOM 959 N N . PHE A 1 135 ? 8.672 -17.375 -10.125 1 97.44 135 PHE A N 1
ATOM 960 C CA . PHE A 1 135 ? 8.18 -17.016 -11.445 1 97.44 135 PHE A CA 1
ATOM 961 C C . PHE A 1 135 ? 8.883 -15.766 -11.969 1 97.44 135 PHE A C 1
ATOM 963 O O . PHE A 1 135 ? 8.57 -15.281 -13.062 1 97.44 135 PHE A O 1
ATOM 970 N N . TYR A 1 136 ? 9.789 -15.219 -11.312 1 95.56 136 TYR A N 1
ATOM 971 C CA . TYR A 1 136 ? 10.359 -13.945 -11.742 1 95.56 136 TYR A CA 1
ATOM 972 C C . TYR A 1 136 ? 11.156 -14.117 -13.031 1 95.56 136 TYR A C 1
ATOM 974 O O . TYR A 1 136 ? 11.492 -13.133 -13.695 1 95.56 136 TYR A O 1
ATOM 982 N N . ARG A 1 137 ? 11.414 -15.367 -13.477 1 95.56 137 ARG A N 1
ATOM 983 C CA . ARG A 1 137 ? 12.133 -15.625 -14.719 1 95.56 137 ARG A CA 1
ATOM 984 C 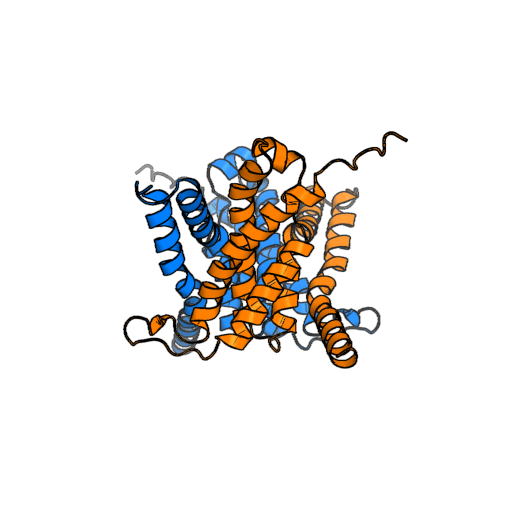C . ARG A 1 137 ? 11.25 -16.375 -15.719 1 95.56 137 ARG A C 1
ATOM 986 O O . ARG A 1 137 ? 11.758 -16.969 -16.672 1 95.56 137 ARG A O 1
ATOM 993 N N . ILE A 1 138 ? 10.055 -16.281 -15.492 1 94.12 138 ILE A N 1
ATOM 994 C CA . ILE A 1 138 ? 9.141 -17.094 -16.297 1 94.12 138 ILE A CA 1
ATOM 995 C C . ILE A 1 138 ? 9.125 -16.578 -17.734 1 94.12 138 ILE A C 1
ATOM 997 O O . ILE A 1 138 ? 9.18 -15.359 -17.969 1 94.12 138 ILE A O 1
ATOM 1001 N N . LYS A 1 139 ? 9.094 -17.5 -18.703 1 94.44 139 LYS A N 1
ATOM 1002 C CA . LYS A 1 139 ? 8.898 -17.203 -20.109 1 94.44 139 LYS A CA 1
ATOM 1003 C C . LYS A 1 139 ? 7.48 -17.562 -20.562 1 94.44 139 LYS A C 1
ATOM 1005 O O . LYS A 1 139 ? 6.949 -18.609 -20.172 1 94.44 139 LYS A O 1
ATOM 1010 N N . LEU A 1 140 ? 6.918 -16.625 -21.234 1 93.56 140 LEU A N 1
ATOM 1011 C CA . LEU A 1 140 ? 5.562 -16.844 -21.75 1 93.56 140 LEU A CA 1
ATOM 1012 C C . LEU A 1 140 ? 5.535 -16.781 -23.266 1 93.56 140 LEU A C 1
ATOM 1014 O O . LEU A 1 140 ? 6.461 -16.25 -23.891 1 93.56 140 LEU A O 1
ATOM 1018 N N . PRO A 1 141 ? 4.488 -17.422 -23.828 1 93.62 141 PRO A N 1
ATOM 1019 C CA . PRO A 1 141 ? 4.34 -17.281 -25.281 1 93.62 141 PRO A CA 1
ATOM 1020 C C . PRO A 1 141 ? 4.363 -15.836 -25.734 1 93.62 141 PRO A C 1
ATOM 1022 O O . PRO A 1 141 ? 4.078 -14.93 -24.953 1 93.62 141 PRO A O 1
ATOM 1025 N N . GLU A 1 142 ? 4.613 -15.633 -27 1 92 142 GLU A N 1
ATOM 1026 C CA . GLU A 1 142 ? 4.844 -14.312 -27.578 1 92 142 GLU A CA 1
ATOM 1027 C C . GLU A 1 142 ? 3.654 -13.383 -27.328 1 92 142 GLU A C 1
ATOM 1029 O O . GLU A 1 142 ? 3.83 -12.195 -27.047 1 92 142 GLU A O 1
ATOM 1034 N N . TYR A 1 143 ? 2.465 -13.922 -27.438 1 91 143 TYR A N 1
ATOM 1035 C CA . TYR A 1 143 ? 1.282 -13.086 -27.297 1 91 143 TYR A CA 1
ATOM 1036 C C . TYR A 1 143 ? 1.098 -12.648 -25.844 1 91 143 TYR A C 1
ATOM 1038 O O . TYR A 1 143 ? 0.341 -11.719 -25.562 1 91 143 TYR A O 1
ATOM 1046 N N . LEU A 1 144 ? 1.875 -13.227 -24.922 1 91.5 144 LEU A N 1
ATOM 1047 C CA . LEU A 1 144 ? 1.819 -12.867 -23.516 1 91.5 144 LEU A CA 1
ATOM 1048 C C . LEU A 1 144 ? 3.174 -12.359 -23.016 1 91.5 144 LEU A C 1
ATOM 1050 O O . LEU A 1 144 ? 3.422 -12.297 -21.812 1 91.5 144 LEU A O 1
ATOM 1054 N N . GLY A 1 145 ? 3.975 -12.008 -23.969 1 90.12 145 GLY A N 1
ATOM 1055 C CA . GLY A 1 145 ? 5.348 -11.625 -23.672 1 90.12 145 GLY A CA 1
ATOM 1056 C C . GLY A 1 145 ? 5.441 -10.391 -22.797 1 90.12 145 GLY A C 1
ATOM 1057 O O . GLY A 1 145 ? 6.391 -10.242 -22.016 1 90.12 145 GLY A O 1
ATOM 1058 N N . PHE A 1 146 ? 4.418 -9.57 -22.969 1 90.81 146 PHE A N 1
ATOM 1059 C CA . PHE A 1 146 ? 4.375 -8.352 -22.172 1 90.81 146 PHE A CA 1
ATOM 1060 C C . PHE A 1 146 ? 4.332 -8.672 -20.688 1 90.81 146 PHE A C 1
ATOM 1062 O O . PHE A 1 146 ? 4.812 -7.895 -19.859 1 90.81 146 PHE A O 1
ATOM 1069 N N . PHE A 1 147 ? 3.873 -9.828 -20.297 1 93.31 147 PHE A N 1
ATOM 1070 C CA . PHE A 1 147 ? 3.643 -10.195 -18.906 1 93.31 147 PHE A CA 1
ATOM 1071 C C . PHE A 1 147 ? 4.758 -11.102 -18.391 1 93.31 147 PHE A C 1
ATOM 1073 O O . PHE A 1 147 ? 4.727 -11.539 -17.234 1 93.31 147 PHE A O 1
ATOM 1080 N N . ALA A 1 148 ? 5.68 -11.375 -19.125 1 93.12 148 ALA A N 1
ATOM 1081 C CA . ALA A 1 148 ? 6.703 -12.352 -18.766 1 93.12 148 ALA A CA 1
ATOM 1082 C C . ALA A 1 148 ? 7.656 -11.789 -17.719 1 93.12 148 ALA A C 1
ATOM 1084 O O . ALA A 1 148 ? 7.691 -10.578 -17.484 1 93.12 148 ALA A O 1
ATOM 1085 N N . GLY A 1 149 ? 8.336 -12.633 -17.047 1 93.88 149 GLY A N 1
ATOM 1086 C CA . GLY A 1 149 ? 9.336 -12.227 -16.062 1 93.88 149 GLY A CA 1
ATOM 1087 C C . GLY A 1 149 ? 8.727 -11.625 -14.812 1 93.88 149 GLY A C 1
ATOM 1088 O O . GLY A 1 149 ? 7.75 -12.148 -14.273 1 93.88 149 GLY A O 1
ATOM 1089 N N . LYS A 1 150 ? 9.297 -10.57 -14.414 1 94.88 150 LYS A N 1
ATOM 1090 C CA . LYS A 1 150 ? 8.93 -9.93 -13.156 1 94.88 150 LYS A CA 1
ATOM 1091 C C . LYS A 1 150 ? 7.52 -9.344 -13.234 1 94.88 150 LYS A C 1
ATOM 1093 O O . LYS A 1 150 ? 6.828 -9.242 -12.219 1 94.88 150 LYS A O 1
ATOM 1098 N N . ARG A 1 151 ? 7.172 -9.109 -14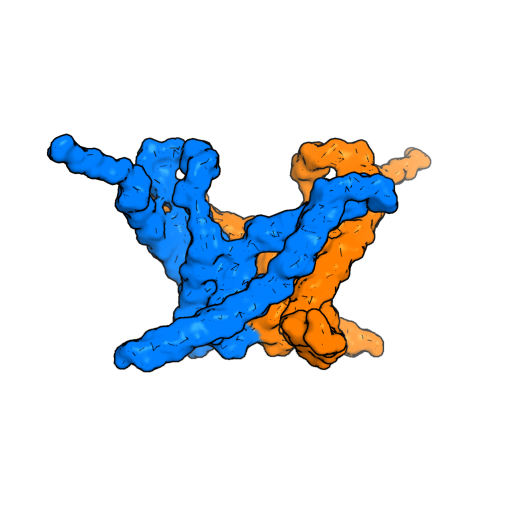.453 1 94.81 151 ARG A N 1
ATOM 1099 C CA . ARG A 1 151 ? 5.844 -8.531 -14.617 1 94.81 151 ARG A CA 1
ATOM 1100 C C . ARG A 1 151 ? 4.754 -9.555 -14.305 1 94.81 151 ARG A C 1
ATOM 1102 O O . ARG A 1 151 ? 3.629 -9.188 -13.969 1 94.81 151 ARG A O 1
ATOM 1109 N N . PHE A 1 152 ? 5.043 -10.75 -14.328 1 96.69 152 PHE A N 1
ATOM 1110 C CA . PHE A 1 152 ? 4.102 -11.836 -14.086 1 96.69 152 PHE A CA 1
ATOM 1111 C C . PHE A 1 152 ? 3.855 -12.016 -12.594 1 96.69 152 PHE A C 1
ATOM 1113 O O . PHE A 1 152 ? 2.805 -12.516 -12.188 1 96.69 152 PHE A O 1
ATOM 1120 N N . VAL A 1 153 ? 4.73 -11.562 -11.836 1 97.75 153 VAL A N 1
ATOM 1121 C CA . VAL A 1 153 ? 4.754 -11.867 -10.406 1 97.75 153 VAL A CA 1
ATOM 1122 C C . VAL A 1 153 ? 3.545 -11.242 -9.719 1 97.75 153 VAL A C 1
ATOM 1124 O O . VAL A 1 153 ? 2.822 -11.914 -8.984 1 97.75 153 VAL A O 1
ATOM 1127 N N . PRO A 1 154 ? 3.262 -9.938 -9.914 1 97.75 154 PRO A N 1
ATOM 1128 C CA . PRO A 1 154 ? 2.072 -9.375 -9.273 1 97.75 154 PRO A CA 1
ATOM 1129 C C . PRO A 1 154 ? 0.778 -10.031 -9.734 1 97.75 154 PRO A C 1
ATOM 1131 O O . PRO A 1 154 ? -0.157 -10.195 -8.945 1 97.75 154 PRO A O 1
ATOM 1134 N N . ILE A 1 155 ? 0.772 -10.438 -10.922 1 97.31 155 ILE A N 1
ATOM 1135 C CA . ILE A 1 155 ? -0.408 -11.047 -11.523 1 97.31 155 ILE A CA 1
ATOM 1136 C C . ILE A 1 155 ? -0.688 -12.391 -10.859 1 97.31 155 ILE A C 1
ATOM 1138 O O . ILE A 1 155 ? -1.78 -12.617 -10.328 1 97.31 155 ILE A O 1
ATOM 1142 N N . ILE A 1 156 ? 0.273 -13.25 -10.852 1 98 156 ILE A N 1
ATOM 1143 C CA . ILE A 1 156 ? 0.095 -14.586 -10.305 1 98 156 ILE A CA 1
ATOM 1144 C C . ILE A 1 156 ? -0.11 -14.5 -8.797 1 98 156 ILE A C 1
ATOM 1146 O O . ILE A 1 156 ? -0.81 -15.336 -8.211 1 98 156 ILE A O 1
ATOM 1150 N N . SER A 1 157 ? 0.529 -13.562 -8.133 1 98.56 157 SER A N 1
ATOM 1151 C CA . SER A 1 157 ? 0.323 -13.359 -6.699 1 98.56 157 SER A CA 1
ATOM 1152 C C . SER A 1 157 ? -1.128 -13 -6.398 1 98.56 157 SER A C 1
ATOM 1154 O O . SER A 1 157 ? -1.695 -13.461 -5.41 1 98.56 157 SER A O 1
ATOM 1156 N N . GLY A 1 158 ? -1.646 -12.125 -7.293 1 98.19 158 GLY A N 1
ATOM 1157 C CA . GLY A 1 158 ? -3.047 -11.773 -7.133 1 98.19 158 GLY A CA 1
ATOM 1158 C C . GLY A 1 158 ? -3.98 -12.961 -7.281 1 98.19 158 GLY A C 1
ATOM 1159 O O . GLY A 1 158 ? -4.906 -13.133 -6.488 1 98.19 158 GLY A O 1
ATOM 1160 N N . LEU A 1 159 ? -3.742 -13.766 -8.219 1 97.81 159 LEU A N 1
ATOM 1161 C CA . LEU A 1 159 ? -4.566 -14.953 -8.438 1 97.81 159 LEU A CA 1
ATOM 1162 C C . LEU A 1 159 ? -4.449 -15.914 -7.262 1 97.81 159 LEU A C 1
ATOM 1164 O O . LEU A 1 159 ? -5.453 -16.484 -6.816 1 97.81 159 LEU A O 1
ATOM 1168 N N . ALA A 1 160 ? -3.252 -16.094 -6.805 1 98.56 160 ALA A N 1
ATOM 1169 C CA . ALA A 1 160 ? -3.033 -16.938 -5.633 1 98.56 160 ALA A CA 1
ATOM 1170 C C . ALA A 1 160 ? -3.74 -16.375 -4.406 1 98.56 160 ALA A C 1
ATOM 1172 O O . ALA A 1 160 ? -4.223 -17.125 -3.557 1 98.56 160 ALA A O 1
ATOM 1173 N N . ALA A 1 161 ? -3.76 -15.07 -4.348 1 98.56 161 ALA A N 1
ATOM 1174 C CA . ALA A 1 161 ? -4.383 -14.406 -3.207 1 98.56 161 ALA A CA 1
ATOM 1175 C C . ALA A 1 161 ? -5.887 -14.656 -3.18 1 98.56 161 ALA A C 1
ATOM 1177 O O . ALA A 1 161 ? -6.492 -14.727 -2.105 1 98.56 161 ALA A O 1
ATOM 1178 N N . ILE A 1 162 ? -6.469 -14.789 -4.379 1 98.06 162 ILE A N 1
ATOM 1179 C CA . ILE A 1 162 ? -7.879 -15.148 -4.438 1 98.06 162 ILE A CA 1
ATOM 1180 C C . ILE A 1 162 ? -8.094 -16.516 -3.773 1 98.06 162 ILE A C 1
ATOM 1182 O O . ILE A 1 162 ? -8.945 -16.656 -2.896 1 98.06 162 ILE A O 1
ATOM 1186 N N . PHE A 1 163 ? -7.297 -17.453 -4.113 1 98.12 163 PHE A N 1
ATOM 1187 C CA . PHE A 1 163 ? -7.406 -18.797 -3.568 1 98.12 163 PHE A CA 1
ATOM 1188 C C . PHE A 1 163 ? -7.18 -18.797 -2.062 1 98.12 163 PHE A C 1
ATOM 1190 O O . PHE A 1 163 ? -7.934 -19.422 -1.313 1 98.12 163 PHE A O 1
ATOM 1197 N N . THR A 1 164 ? -6.199 -18.125 -1.646 1 98 164 THR A N 1
ATOM 1198 C CA . THR A 1 164 ? -5.875 -18.062 -0.226 1 98 164 THR A CA 1
ATOM 1199 C C . THR A 1 164 ? -7 -17.391 0.558 1 98 164 THR A C 1
ATOM 1201 O O . THR A 1 164 ? -7.324 -17.812 1.669 1 98 164 THR A O 1
ATOM 1204 N N . GLY A 1 165 ? -7.531 -16.266 -0.033 1 97.12 165 GLY A N 1
ATOM 1205 C CA . GLY A 1 165 ? -8.656 -15.609 0.611 1 97.12 165 GLY A CA 1
ATOM 1206 C C . GLY A 1 165 ? -9.852 -16.531 0.815 1 97.12 165 GLY A C 1
ATOM 1207 O O . GLY A 1 165 ? -10.5 -16.484 1.862 1 97.12 165 GLY A O 1
ATOM 1208 N N . VAL A 1 166 ? -10.086 -17.344 -0.167 1 96.31 166 VAL A N 1
ATOM 1209 C CA . VAL A 1 166 ? -11.18 -18.312 -0.075 1 96.31 166 VAL A CA 1
ATOM 1210 C C . VAL A 1 166 ? -10.883 -19.328 1.023 1 96.31 166 VAL A C 1
ATOM 1212 O O . VAL A 1 166 ? -11.734 -19.594 1.87 1 96.31 166 VAL A O 1
ATOM 1215 N N . VAL A 1 167 ? -9.695 -19.812 1.083 1 96.62 167 VAL A N 1
ATOM 1216 C CA . VAL A 1 167 ? -9.305 -20.812 2.061 1 96.62 167 VAL A CA 1
ATOM 1217 C C . VAL A 1 167 ? -9.375 -20.234 3.469 1 96.62 167 VAL A C 1
ATOM 1219 O O . VAL A 1 167 ? -9.859 -20.875 4.398 1 96.62 167 VAL A O 1
ATOM 1222 N N . LEU A 1 168 ? -8.898 -19.031 3.652 1 95.19 168 LEU A N 1
ATOM 1223 C CA . LEU A 1 168 ? -8.93 -18.391 4.961 1 95.19 168 LEU A CA 1
ATOM 1224 C C . LEU A 1 168 ? -10.367 -18.141 5.414 1 95.19 168 LEU A C 1
ATOM 1226 O O . LEU A 1 168 ? -10.672 -18.266 6.602 1 95.19 168 LEU A O 1
ATOM 1230 N N . SER A 1 169 ? -11.172 -17.766 4.453 1 93.94 169 SER A N 1
ATOM 1231 C CA . SER A 1 169 ? -12.578 -17.547 4.785 1 93.94 169 SER A CA 1
ATOM 1232 C C . SER A 1 169 ? -13.234 -18.828 5.281 1 93.94 169 SER A C 1
ATOM 1234 O O . SER A 1 169 ? -14.031 -18.812 6.223 1 93.94 169 SER A O 1
ATOM 1236 N N . LEU A 1 170 ? -12.914 -19.938 4.66 1 92.31 170 LEU A N 1
ATOM 1237 C CA . LEU A 1 170 ? -13.453 -21.234 5.062 1 92.31 170 LEU A CA 1
ATOM 1238 C C . LEU A 1 170 ? -12.906 -21.641 6.426 1 92.31 170 LEU A C 1
ATOM 1240 O O . LEU A 1 170 ? -13.602 -22.297 7.203 1 92.31 170 LEU A O 1
ATOM 1244 N N . SER A 1 171 ? -11.703 -21.234 6.707 1 90.5 171 SER A N 1
ATOM 1245 C CA . SER A 1 171 ? -11.078 -21.578 7.98 1 90.5 171 SER A CA 1
ATOM 1246 C C . SER A 1 171 ? -11.711 -20.797 9.133 1 90.5 171 SER A C 1
ATOM 1248 O O . SER A 1 171 ? -11.578 -21.188 10.289 1 90.5 171 SER A O 1
ATOM 1250 N N . LEU A 1 172 ? -12.32 -19.656 8.859 1 83.25 172 LEU A N 1
ATOM 1251 C CA . LEU A 1 172 ? -12.953 -18.844 9.883 1 83.25 172 LEU A CA 1
ATOM 1252 C C . LEU A 1 172 ? -14.094 -19.594 10.547 1 83.25 172 LEU A C 1
ATOM 1254 O O . LEU A 1 172 ? -14.5 -19.266 11.672 1 83.25 172 LEU A O 1
ATOM 1258 N N . ILE A 1 173 ? -14.672 -20.531 9.852 1 74.81 173 ILE A N 1
ATOM 1259 C CA . ILE A 1 173 ? -15.727 -21.359 10.422 1 74.81 173 ILE A CA 1
ATOM 1260 C C . ILE A 1 173 ? -15.211 -22.078 11.672 1 74.81 173 ILE A C 1
ATOM 1262 O O . ILE A 1 173 ? -15.922 -22.172 12.672 1 74.81 173 ILE A O 1
ATOM 1266 N N . HIS A 1 174 ? -14.055 -22.375 11.602 1 75.81 174 HIS A N 1
ATOM 1267 C CA . HIS A 1 174 ? -13.484 -23.125 12.719 1 75.81 174 HIS A CA 1
ATOM 1268 C C . HIS A 1 174 ? -13.109 -22.188 13.867 1 75.81 174 HIS A C 1
ATOM 1270 O O . HIS A 1 174 ? -13.148 -22.578 15.031 1 75.81 174 HIS A O 1
ATOM 1276 N N . ILE A 1 175 ? -12.797 -20.969 13.578 1 68.94 175 ILE A N 1
ATOM 1277 C CA . ILE A 1 175 ? -12.391 -20.031 14.617 1 68.94 175 ILE A CA 1
ATOM 1278 C C . ILE A 1 175 ? -13.625 -19.453 15.297 1 68.94 175 ILE A C 1
ATOM 1280 O O . ILE A 1 175 ? -13.617 -19.219 16.516 1 68.94 175 ILE A O 1
ATOM 1284 N N . SER A 1 176 ? -14.641 -19.172 14.57 1 61.47 176 SER A N 1
ATOM 1285 C CA . SER A 1 176 ? -15.844 -18.562 15.109 1 61.47 176 SER A CA 1
ATOM 1286 C C . SER A 1 176 ? -16.75 -19.594 15.766 1 61.47 176 SER A C 1
ATOM 1288 O O . SER A 1 176 ? -17.766 -19.234 16.375 1 61.47 176 SER A O 1
ATOM 1290 N N . ALA A 1 177 ? -16.547 -20.812 15.602 1 54.81 177 ALA A N 1
ATOM 1291 C CA . ALA A 1 177 ? -17.359 -21.828 16.266 1 54.81 177 ALA A CA 1
ATOM 1292 C C . ALA A 1 177 ? -17.219 -21.734 17.781 1 54.81 177 ALA A C 1
ATOM 1294 O O . ALA A 1 177 ? -16.109 -21.578 18.297 1 54.81 177 ALA A O 1
ATOM 1295 N N . PRO A 1 178 ? -18.266 -21.297 18.516 1 50.53 178 PRO A N 1
ATOM 1296 C CA . PRO A 1 178 ? -18.281 -21.281 19.984 1 50.53 178 PRO A CA 1
ATOM 1297 C C . PRO A 1 178 ? -17.672 -22.562 20.578 1 50.53 178 PRO A C 1
ATOM 1299 O O . PRO A 1 178 ? -17.719 -23.625 19.953 1 50.53 178 PRO A O 1
ATOM 1302 N N . PRO A 1 179 ? -16.672 -22.344 21.484 1 46.06 179 PRO A N 1
ATOM 1303 C CA . PRO A 1 179 ? -16.234 -23.578 22.156 1 46.06 179 PRO A CA 1
ATOM 1304 C C . PRO A 1 179 ? -17.391 -24.469 22.578 1 46.06 179 PRO A C 1
ATOM 1306 O O . PRO A 1 179 ? -18.422 -23.969 23.031 1 46.06 179 PRO A O 1
ATOM 1309 N N . ARG A 1 180 ? -17.578 -25.562 21.984 1 36.38 180 ARG A N 1
ATOM 1310 C CA . ARG A 1 180 ? -18.547 -26.5 22.531 1 36.38 180 ARG A CA 1
ATOM 1311 C C . ARG A 1 180 ? -18.375 -26.641 24.047 1 36.38 180 ARG A C 1
ATOM 1313 O O . ARG A 1 180 ? -17.297 -26.953 24.531 1 36.38 180 ARG A O 1
ATOM 1320 N N . ARG A 1 181 ? -19.016 -25.812 24.859 1 40.78 181 ARG A N 1
ATOM 1321 C CA . ARG A 1 181 ? -19.141 -26.141 26.281 1 40.78 181 ARG A CA 1
ATOM 1322 C C . ARG A 1 181 ? -19.312 -27.641 26.484 1 40.78 181 ARG A C 1
ATOM 1324 O O . ARG A 1 181 ? -20.219 -28.25 25.922 1 40.78 181 ARG A O 1
ATOM 1331 N N . SER A 1 182 ? -18.188 -28.25 26.562 1 33.81 182 SER A N 1
ATOM 1332 C CA . SER A 1 182 ? -18.344 -29.594 27.094 1 33.81 182 SER A CA 1
ATOM 1333 C C . SER A 1 182 ? -19.438 -29.672 28.141 1 33.81 182 SER A C 1
ATOM 1335 O O . SER A 1 182 ? -19.391 -28.938 29.141 1 33.81 182 SER A O 1
ATOM 1337 N N . ARG A 1 183 ? -20.625 -29.906 27.734 1 38.06 183 ARG A N 1
ATOM 1338 C CA . ARG A 1 183 ? -21.562 -30.391 28.75 1 38.06 183 ARG A CA 1
ATOM 1339 C C . ARG A 1 183 ? -20.938 -31.5 29.578 1 38.06 183 ARG A C 1
ATOM 1341 O O . ARG A 1 183 ? -20.719 -32.625 29.094 1 38.06 183 ARG A O 1
ATOM 1348 N N . GLY A 1 184 ? -19.703 -31.125 30.109 1 24.19 184 GLY A N 1
ATOM 1349 C CA . GLY A 1 184 ? -19.562 -31.906 31.328 1 24.19 184 GLY A CA 1
ATOM 1350 C C . GLY A 1 184 ? -20.422 -31.375 32.469 1 24.19 184 GLY A C 1
ATOM 1351 O O . GLY A 1 184 ? -20.891 -30.234 32.438 1 24.19 184 GLY A O 1
ATOM 1352 N N . MET B 1 1 ? 20.297 20.375 -20.016 1 63.41 1 MET B N 1
ATOM 1353 C CA . MET B 1 1 ? 19.094 20.453 -19.188 1 63.41 1 MET B CA 1
ATOM 1354 C C . MET B 1 1 ? 17.953 19.641 -19.781 1 63.41 1 MET B C 1
ATOM 1356 O O . MET B 1 1 ? 17.359 18.812 -19.094 1 63.41 1 MET B O 1
ATOM 1360 N N . PHE B 1 2 ? 17.781 19.797 -21.109 1 71.94 2 PHE B N 1
ATOM 1361 C CA . PHE B 1 2 ? 16.703 19.094 -21.812 1 71.94 2 PHE B CA 1
ATOM 1362 C C . PHE B 1 2 ? 16.984 17.594 -21.859 1 71.94 2 PHE B C 1
ATOM 1364 O O . PHE B 1 2 ? 16.078 16.781 -21.672 1 71.94 2 PHE B O 1
ATOM 1371 N N . LYS B 1 3 ? 18.156 17.203 -22.125 1 71.88 3 LYS B N 1
ATOM 1372 C CA . LYS B 1 3 ? 18.531 15.797 -22.219 1 71.88 3 LYS B CA 1
ATOM 1373 C C . LYS B 1 3 ? 18.312 15.094 -20.875 1 71.88 3 LYS B C 1
ATOM 1375 O O . LYS B 1 3 ? 17.844 13.945 -20.844 1 71.88 3 LYS B O 1
ATOM 1380 N N . ASN B 1 4 ? 18.719 15.828 -19.828 1 79.69 4 ASN B N 1
ATOM 1381 C CA . ASN B 1 4 ? 18.5 15.266 -18.5 1 79.69 4 ASN B CA 1
ATOM 1382 C C . ASN B 1 4 ? 17.016 15.133 -18.203 1 79.69 4 ASN B C 1
ATOM 1384 O O . ASN B 1 4 ? 16.578 14.141 -17.594 1 79.69 4 ASN B O 1
ATOM 1388 N N . ALA B 1 5 ? 16.359 16.047 -18.594 1 81.62 5 ALA B N 1
ATOM 1389 C CA . ALA B 1 5 ? 14.906 16 -18.406 1 81.62 5 ALA B CA 1
ATOM 1390 C C . ALA B 1 5 ? 14.289 14.836 -19.172 1 81.62 5 ALA B C 1
ATOM 1392 O O . ALA B 1 5 ? 13.398 14.156 -18.656 1 81.62 5 ALA B O 1
ATOM 1393 N N . PHE B 1 6 ? 14.758 14.641 -20.422 1 82.62 6 PHE B N 1
ATOM 1394 C CA . PHE B 1 6 ? 14.242 13.547 -21.234 1 82.62 6 PHE B CA 1
ATOM 1395 C C . PHE B 1 6 ? 14.609 12.203 -20.625 1 82.62 6 PHE B C 1
ATOM 1397 O O . PHE B 1 6 ? 13.797 11.273 -20.625 1 82.62 6 PHE B O 1
ATOM 1404 N N . ALA B 1 7 ? 15.797 12.109 -20.141 1 81.44 7 ALA B N 1
ATOM 1405 C CA . ALA B 1 7 ? 16.25 10.883 -19.5 1 81.44 7 ALA B CA 1
ATOM 1406 C C . ALA B 1 7 ? 15.391 10.555 -18.266 1 81.44 7 ALA B C 1
ATOM 1408 O O . ALA B 1 7 ? 15.039 9.398 -18.047 1 81.44 7 ALA B O 1
ATOM 1409 N N . ASN B 1 8 ? 15.109 11.562 -17.578 1 78.94 8 ASN B N 1
ATOM 1410 C CA . ASN B 1 8 ? 14.266 11.383 -16.406 1 78.94 8 ASN B CA 1
ATOM 1411 C C . ASN B 1 8 ? 12.852 10.969 -16.797 1 78.94 8 ASN B C 1
ATOM 1413 O O . ASN B 1 8 ? 12.219 10.164 -16.109 1 78.94 8 ASN B O 1
ATOM 1417 N N . LEU B 1 9 ? 12.422 11.5 -17.781 1 81.31 9 LEU B N 1
ATOM 1418 C CA . LEU B 1 9 ? 11.094 11.141 -18.281 1 81.31 9 LEU B CA 1
ATOM 1419 C C . LEU B 1 9 ? 11.062 9.68 -18.719 1 81.31 9 LEU B C 1
ATOM 1421 O O . LEU B 1 9 ? 10.07 8.977 -18.484 1 81.31 9 LEU B O 1
ATOM 1425 N N . GLN B 1 10 ? 12.047 9.258 -19.266 1 82 10 GLN B N 1
ATOM 1426 C CA . GLN B 1 10 ? 12.141 7.871 -19.703 1 82 10 GLN B CA 1
ATOM 1427 C C . GLN B 1 10 ? 12.172 6.926 -18.5 1 82 10 GLN B C 1
ATOM 1429 O O . GLN B 1 10 ? 11.57 5.852 -18.531 1 82 10 GLN B O 1
ATOM 1434 N N . LYS B 1 11 ? 12.812 7.398 -17.547 1 81.06 11 LYS B N 1
ATOM 1435 C CA . LYS B 1 11 ? 12.852 6.594 -16.328 1 81.06 11 LYS B CA 1
ATOM 1436 C C . LYS B 1 11 ? 11.453 6.441 -15.719 1 81.06 11 LYS B C 1
ATOM 1438 O O . LYS B 1 11 ? 11.078 5.352 -15.281 1 81.06 11 LYS B O 1
ATOM 1443 N N . VAL B 1 12 ? 10.812 7.484 -15.727 1 80.62 12 VAL B N 1
ATOM 1444 C CA . VAL B 1 12 ? 9.445 7.449 -15.211 1 80.62 12 VAL B CA 1
ATOM 1445 C C . VAL B 1 12 ? 8.602 6.496 -16.062 1 80.62 12 VAL B C 1
ATOM 1447 O O . VAL B 1 12 ? 7.832 5.695 -15.523 1 80.62 12 VAL B O 1
ATOM 1450 N N . GLY B 1 13 ? 8.75 6.652 -17.359 1 83.94 13 GLY B N 1
ATOM 1451 C CA . GLY B 1 13 ? 8.016 5.77 -18.25 1 83.94 13 GLY B CA 1
ATOM 1452 C C . GLY B 1 13 ? 8.289 4.301 -18 1 83.94 13 GLY B C 1
ATOM 1453 O O . GLY B 1 13 ? 7.363 3.49 -17.953 1 83.94 13 GLY B O 1
ATOM 1454 N N . LYS B 1 14 ? 9.414 4.008 -17.812 1 84.44 14 LYS B N 1
ATOM 1455 C CA . LYS B 1 14 ? 9.82 2.623 -17.578 1 84.44 14 LYS B CA 1
ATOM 1456 C C . LYS B 1 14 ? 9.367 2.143 -16.188 1 84.44 14 LYS B C 1
ATOM 1458 O O . LYS B 1 14 ? 8.977 0.988 -16.031 1 84.44 14 LYS B O 1
ATOM 1463 N N . SER B 1 15 ? 9.5 3.051 -15.289 1 84.38 15 SER B N 1
ATOM 1464 C CA . SER B 1 15 ? 9.156 2.686 -13.922 1 84.38 15 SER B CA 1
ATOM 1465 C C . SER B 1 15 ? 7.664 2.404 -13.781 1 84.38 15 SER B C 1
ATOM 1467 O O . SER B 1 15 ? 7.246 1.666 -12.883 1 84.38 15 SER B O 1
ATOM 1469 N N . LEU B 1 16 ? 6.891 2.949 -14.672 1 87.62 16 LEU B N 1
ATOM 1470 C CA . LEU B 1 16 ? 5.445 2.791 -14.594 1 87.62 16 LEU B CA 1
ATOM 1471 C C . LEU B 1 16 ? 4.996 1.516 -15.297 1 87.62 16 LEU B C 1
ATOM 1473 O O . LEU B 1 16 ? 3.838 1.107 -15.18 1 87.62 16 LEU B O 1
ATOM 1477 N N . MET B 1 17 ? 5.91 0.878 -15.898 1 88.56 17 MET B N 1
ATOM 1478 C CA . MET B 1 17 ? 5.566 -0.336 -16.625 1 88.56 17 MET B CA 1
ATOM 1479 C C . MET B 1 17 ? 5.121 -1.44 -15.68 1 88.56 17 MET B C 1
ATOM 1481 O O . MET B 1 17 ? 4.148 -2.146 -15.953 1 88.56 17 MET B O 1
ATOM 1485 N N . LEU B 1 18 ? 5.691 -1.548 -14.555 1 88.06 18 LEU B N 1
ATOM 1486 C CA . LEU B 1 18 ? 5.398 -2.605 -13.594 1 88.06 18 LEU B CA 1
ATOM 1487 C C . LEU B 1 18 ? 4 -2.434 -13.008 1 88.06 18 LEU B C 1
ATOM 1489 O O . LEU B 1 18 ? 3.184 -3.355 -13.062 1 88.06 18 LEU B O 1
ATOM 1493 N N . PRO B 1 19 ? 3.744 -1.261 -12.555 1 90.62 19 PRO B N 1
ATOM 1494 C CA . PRO B 1 19 ? 2.389 -1.055 -12.039 1 90.62 19 PRO B CA 1
ATOM 1495 C C . PRO B 1 19 ? 1.316 -1.242 -13.109 1 90.62 19 PRO B C 1
ATOM 1497 O O . PRO B 1 19 ? 0.244 -1.783 -12.828 1 90.62 19 PRO B O 1
ATOM 1500 N N . VAL B 1 20 ? 1.622 -0.898 -14.281 1 92.25 20 VAL B N 1
ATOM 1501 C CA . VAL B 1 20 ? 0.644 -0.944 -15.359 1 92.25 20 VAL B CA 1
ATOM 1502 C C . VAL B 1 20 ? 0.41 -2.393 -15.781 1 92.25 20 VAL B C 1
ATOM 1504 O O . VAL B 1 20 ? -0.672 -2.738 -16.266 1 92.25 20 VAL B O 1
ATOM 1507 N N . SER B 1 21 ? 1.325 -3.229 -15.562 1 90.62 21 SER B N 1
ATOM 1508 C CA . SER B 1 21 ? 1.244 -4.609 -16.031 1 90.62 21 SER B CA 1
ATOM 1509 C C . SER B 1 21 ? 0.124 -5.367 -15.328 1 90.62 21 SER B C 1
ATOM 1511 O O . SER B 1 21 ? -0.374 -6.371 -15.836 1 90.62 21 SER B O 1
ATOM 1513 N N . VAL B 1 22 ? -0.321 -4.93 -14.227 1 94.25 22 VAL B N 1
ATOM 1514 C CA . VAL B 1 22 ? -1.341 -5.633 -13.461 1 94.25 22 VAL B CA 1
ATOM 1515 C C . VAL B 1 22 ? -2.729 -5.23 -13.945 1 94.25 22 VAL B C 1
ATOM 1517 O O . VAL B 1 22 ? -3.713 -5.926 -13.688 1 94.25 22 VAL B O 1
ATOM 1520 N N . LEU B 1 23 ? -2.826 -4.191 -14.727 1 94.88 23 LEU B N 1
ATOM 1521 C CA . LEU B 1 23 ? -4.102 -3.557 -15.047 1 94.88 23 LEU B CA 1
ATOM 1522 C C . LEU B 1 23 ? -4.906 -4.41 -16.016 1 94.88 23 LEU B C 1
ATOM 1524 O O . LEU B 1 23 ? -6.121 -4.566 -15.859 1 94.88 23 LEU B O 1
ATOM 1528 N N . PRO B 1 24 ? -4.266 -4.949 -17 1 94.25 24 PRO B N 1
ATOM 1529 C CA . PRO B 1 24 ? -5.055 -5.766 -17.938 1 94.25 24 PRO B CA 1
ATOM 1530 C C . PRO B 1 24 ? -5.742 -6.941 -17.25 1 94.25 24 PRO B C 1
ATOM 1532 O O . PRO B 1 24 ? -6.922 -7.211 -17.5 1 94.25 24 PRO B O 1
ATOM 1535 N N . ILE B 1 25 ? -5.07 -7.598 -16.516 1 93.12 25 ILE B N 1
ATOM 1536 C CA . ILE B 1 25 ? -5.656 -8.742 -15.828 1 93.12 25 ILE B CA 1
ATOM 1537 C C . ILE B 1 25 ? -6.727 -8.266 -14.844 1 93.12 25 ILE B C 1
ATOM 1539 O O . ILE B 1 25 ? -7.766 -8.906 -14.688 1 93.12 25 ILE B O 1
ATOM 1543 N N . ALA B 1 26 ? -6.41 -7.184 -14.164 1 97.25 26 ALA B N 1
ATOM 1544 C CA . ALA B 1 26 ? -7.426 -6.594 -13.297 1 97.25 26 ALA B CA 1
ATOM 1545 C C . ALA B 1 26 ? -8.68 -6.234 -14.086 1 97.25 26 ALA B C 1
ATOM 1547 O O . ALA B 1 26 ? -9.805 -6.434 -13.609 1 97.25 26 ALA B O 1
ATOM 1548 N N . GLY B 1 27 ? -8.469 -5.707 -15.258 1 96.62 27 GLY B N 1
ATOM 1549 C CA . GLY B 1 27 ? -9.578 -5.379 -16.141 1 96.62 27 GLY B CA 1
ATOM 1550 C C . GLY B 1 27 ? -10.375 -6.598 -16.562 1 96.62 27 GLY B C 1
ATOM 1551 O O . GLY B 1 27 ? -11.609 -6.555 -16.609 1 96.62 27 GLY B O 1
ATOM 1552 N N . ILE B 1 28 ? -9.75 -7.598 -16.859 1 96.12 28 ILE B N 1
ATOM 1553 C CA . ILE B 1 28 ? -10.406 -8.844 -17.234 1 96.12 28 ILE B CA 1
ATOM 1554 C C . ILE B 1 28 ? -11.219 -9.375 -16.047 1 96.12 28 ILE B C 1
ATOM 1556 O O . ILE B 1 28 ? -12.391 -9.727 -16.203 1 96.12 28 ILE B O 1
ATOM 1560 N N . LEU B 1 29 ? -10.602 -9.438 -14.898 1 97.31 29 LEU B N 1
ATOM 1561 C CA . LEU B 1 29 ? -11.305 -9.914 -13.711 1 97.31 29 LEU B CA 1
ATOM 1562 C C . LEU B 1 29 ? -12.547 -9.07 -13.445 1 97.31 29 LEU B C 1
ATOM 1564 O O . LEU B 1 29 ? -13.633 -9.609 -13.227 1 97.31 29 LEU B O 1
ATOM 1568 N N . LEU B 1 30 ? -12.352 -7.793 -13.492 1 97.44 30 LEU B N 1
ATOM 1569 C CA . LEU B 1 30 ? -13.453 -6.875 -13.242 1 97.44 30 LEU B CA 1
ATOM 1570 C C . LEU B 1 30 ? -14.531 -7.008 -14.312 1 97.44 30 LEU B C 1
ATOM 1572 O O . LEU B 1 30 ? -15.727 -7.027 -14 1 97.44 30 LEU B O 1
ATOM 1576 N N . GLY B 1 31 ? -14.125 -7.043 -15.578 1 96.81 31 GLY B N 1
ATOM 1577 C CA . GLY B 1 31 ? -15.07 -7.148 -16.672 1 96.81 31 GLY B CA 1
ATOM 1578 C C . GLY B 1 31 ? -15.875 -8.438 -16.656 1 96.81 31 GLY B C 1
ATOM 1579 O O . GLY B 1 31 ? -17.109 -8.406 -16.703 1 96.81 31 GLY B O 1
ATOM 1580 N N . VAL B 1 32 ? -15.219 -9.523 -16.531 1 96.75 32 VAL B N 1
ATOM 1581 C CA . VAL B 1 32 ? -15.883 -10.828 -16.5 1 96.75 32 VAL B CA 1
ATOM 1582 C C . VAL B 1 32 ? -16.734 -10.945 -15.242 1 96.75 32 VAL B C 1
ATOM 1584 O O . VAL B 1 32 ? -17.859 -11.43 -15.297 1 96.75 32 VAL B O 1
ATOM 1587 N N . GLY B 1 33 ? -16.141 -10.523 -14.172 1 97.12 33 GLY B N 1
ATOM 1588 C CA . GLY B 1 33 ? -16.891 -10.594 -12.93 1 97.12 33 GLY B CA 1
ATOM 1589 C C . GLY B 1 33 ? -18.141 -9.742 -12.938 1 97.12 33 GLY B C 1
ATOM 1590 O O . GLY B 1 33 ? -19.172 -10.133 -12.367 1 97.12 33 GLY B O 1
ATOM 1591 N N . SER B 1 34 ? -18.062 -8.641 -13.586 1 97 34 SER B N 1
ATOM 1592 C CA . SER B 1 34 ? -19.188 -7.699 -13.57 1 97 34 SER B CA 1
ATOM 1593 C C . SER B 1 34 ? -20.203 -8.047 -14.641 1 97 34 SER B C 1
ATOM 1595 O O . SER B 1 34 ? -21.344 -7.551 -14.625 1 97 34 SER B O 1
ATOM 1597 N N . ALA B 1 35 ? -19.812 -8.82 -15.617 1 95.81 35 ALA B N 1
ATOM 1598 C CA . ALA B 1 35 ? -20.719 -9.227 -16.688 1 95.81 35 ALA B CA 1
ATOM 1599 C C . ALA B 1 35 ? -21.766 -10.211 -16.172 1 95.81 35 ALA B C 1
ATOM 1601 O O . ALA B 1 35 ? -22.828 -10.359 -16.781 1 95.81 35 ALA B O 1
ATOM 1602 N N . ASN B 1 36 ? -21.531 -10.797 -15.172 1 93.31 36 ASN B N 1
ATOM 1603 C CA . ASN B 1 36 ? -22.453 -11.758 -14.555 1 93.31 36 ASN B CA 1
ATOM 1604 C C . ASN B 1 36 ? -22.938 -12.797 -15.555 1 93.31 36 ASN B C 1
ATOM 1606 O O . ASN B 1 36 ? -24.141 -12.992 -15.719 1 93.31 36 ASN B O 1
ATOM 1610 N N . PHE B 1 37 ? -22.031 -13.469 -16.094 1 94.75 37 PHE B N 1
ATOM 1611 C CA . PHE B 1 37 ? -22.391 -14.531 -17.016 1 94.75 37 PHE B CA 1
ATOM 1612 C C . PHE B 1 37 ? -23.172 -15.633 -16.312 1 94.75 37 PHE B C 1
ATOM 1614 O O . PHE B 1 37 ? -22.875 -15.969 -15.164 1 94.75 37 PHE B O 1
ATOM 1621 N N . SER B 1 38 ? -24.078 -16.234 -17.016 1 94.12 38 SER B N 1
ATOM 1622 C CA . SER B 1 38 ? -24.953 -17.25 -16.438 1 94.12 38 SER B CA 1
ATOM 1623 C C . SER B 1 38 ? -24.188 -18.531 -16.125 1 94.12 38 SER B C 1
ATOM 1625 O O . SER B 1 38 ? -24.547 -19.266 -15.203 1 94.12 38 SER B O 1
ATOM 1627 N N . TRP B 1 39 ? -23.188 -18.797 -16.828 1 94.44 39 TRP B N 1
ATOM 1628 C CA . TRP B 1 39 ? -22.453 -20.047 -16.641 1 94.44 39 TRP B CA 1
ATOM 1629 C C . TRP B 1 39 ? -21.469 -19.922 -15.477 1 94.44 39 TRP B C 1
ATOM 1631 O O . TRP B 1 39 ? -20.938 -20.922 -14.992 1 94.44 39 TRP B O 1
ATOM 1641 N N . LEU B 1 40 ? -21.219 -18.719 -14.977 1 93.38 40 LEU B N 1
ATOM 1642 C CA . LEU B 1 40 ? -20.344 -18.469 -13.836 1 93.38 40 LEU B CA 1
ATOM 1643 C C . LEU B 1 40 ? -21.172 -18.297 -12.562 1 93.38 40 LEU B C 1
ATOM 1645 O O . LEU B 1 40 ? -22.047 -17.438 -12.5 1 93.38 40 LEU B O 1
ATOM 1649 N N . PRO B 1 41 ? -20.812 -19.109 -11.609 1 95.12 41 PRO B N 1
ATOM 1650 C CA . PRO B 1 41 ? -21.531 -18.922 -10.352 1 95.12 41 PRO B CA 1
ATOM 1651 C C . PRO B 1 41 ? -21.422 -17.484 -9.828 1 95.12 41 PRO B C 1
ATOM 1653 O O . PRO B 1 41 ? -20.375 -16.844 -9.977 1 95.12 41 PRO B O 1
ATOM 1656 N N . ALA B 1 42 ? -22.516 -17.031 -9.133 1 94.81 42 ALA B N 1
ATOM 1657 C CA . ALA B 1 42 ? -22.609 -15.641 -8.672 1 94.81 42 ALA B CA 1
ATOM 1658 C C . ALA B 1 42 ? -21.453 -15.289 -7.746 1 94.81 42 ALA B C 1
ATOM 1660 O O . ALA B 1 42 ? -20.906 -14.188 -7.824 1 94.81 42 ALA B O 1
ATOM 1661 N N . VAL B 1 43 ? -21.125 -16.219 -6.918 1 94.25 43 VAL B N 1
ATOM 1662 C CA . VAL B 1 43 ? -20.062 -15.953 -5.945 1 94.25 43 VAL B CA 1
ATOM 1663 C C . VAL B 1 43 ? -18.734 -15.789 -6.668 1 94.25 43 VAL B C 1
ATOM 1665 O O . VAL B 1 43 ? -17.922 -14.938 -6.293 1 94.25 43 VAL B O 1
ATOM 1668 N N . VAL B 1 44 ? -18.5 -16.578 -7.621 1 96.44 44 VAL B N 1
ATOM 1669 C CA . VAL B 1 44 ? -17.266 -16.484 -8.391 1 96.44 44 VAL B CA 1
ATOM 1670 C C . VAL B 1 44 ? -17.203 -15.156 -9.141 1 96.44 44 VAL B C 1
ATOM 1672 O O . VAL B 1 44 ? -16.172 -14.492 -9.156 1 96.44 44 VAL B O 1
ATOM 1675 N N . SER B 1 45 ? -18.312 -14.789 -9.711 1 97.19 45 SER B N 1
ATOM 1676 C CA . SER B 1 45 ? -18.391 -13.516 -10.414 1 97.19 45 SER B CA 1
ATOM 1677 C C . SER B 1 45 ? -18.125 -12.344 -9.469 1 97.19 45 SER B C 1
ATOM 1679 O O . SER B 1 45 ? -17.406 -11.406 -9.82 1 97.19 45 SER B O 1
ATOM 1681 N N . HIS B 1 46 ? -18.688 -12.453 -8.352 1 97 46 HIS B N 1
ATOM 1682 C CA . HIS B 1 46 ? -18.516 -11.375 -7.375 1 97 46 HIS B CA 1
ATOM 1683 C C . HIS B 1 46 ? -17.078 -11.297 -6.879 1 97 46 HIS B C 1
ATOM 1685 O O . HIS B 1 46 ? -16.547 -10.195 -6.703 1 97 46 HIS B O 1
ATOM 1691 N N . VAL B 1 47 ? -16.5 -12.445 -6.645 1 97.19 47 VAL B N 1
ATOM 1692 C CA . VAL B 1 47 ? -15.102 -12.484 -6.223 1 97.19 47 VAL B CA 1
ATOM 1693 C C . VAL B 1 47 ? -14.219 -11.875 -7.312 1 97.19 47 VAL B C 1
ATOM 1695 O O . VAL B 1 47 ? -13.328 -11.07 -7.023 1 97.19 47 VAL B O 1
ATOM 1698 N N . MET B 1 48 ? -14.438 -12.258 -8.508 1 98.12 48 MET B N 1
ATOM 1699 C CA . MET B 1 48 ? -13.656 -11.734 -9.625 1 98.12 48 MET B CA 1
ATOM 1700 C C . MET B 1 48 ? -13.812 -10.227 -9.742 1 98.12 48 MET B C 1
ATOM 1702 O O . MET B 1 48 ? -12.828 -9.5 -9.914 1 98.12 48 MET B O 1
ATOM 1706 N N . ALA B 1 49 ? -14.992 -9.742 -9.633 1 98.06 49 ALA B N 1
ATOM 1707 C CA . ALA B 1 49 ? -15.266 -8.312 -9.734 1 98.06 49 ALA B CA 1
ATOM 1708 C C . ALA B 1 49 ? -14.562 -7.543 -8.617 1 98.06 49 ALA B C 1
ATOM 1710 O O . ALA B 1 49 ? -13.969 -6.488 -8.859 1 98.06 49 ALA B O 1
ATOM 1711 N N . GLU B 1 50 ? -14.648 -8.102 -7.457 1 96.81 50 GLU B N 1
ATOM 1712 C CA . GLU B 1 50 ? -14.031 -7.434 -6.316 1 96.81 50 GLU B CA 1
ATOM 1713 C C . GLU B 1 50 ? -12.508 -7.508 -6.383 1 96.81 50 GLU B C 1
ATOM 1715 O O . GLU B 1 50 ? -11.82 -6.57 -5.98 1 96.81 50 GLU B O 1
ATOM 1720 N N . ALA B 1 51 ? -12.047 -8.609 -6.805 1 97.25 51 ALA B N 1
ATOM 1721 C CA . ALA B 1 51 ? -10.602 -8.75 -6.977 1 97.25 51 ALA B CA 1
ATOM 1722 C C . ALA B 1 51 ? -10.07 -7.75 -7.996 1 97.25 51 ALA B C 1
ATOM 1724 O O . ALA B 1 51 ? -9.086 -7.051 -7.738 1 97.25 51 ALA B O 1
ATOM 1725 N N . GLY B 1 52 ? -10.688 -7.73 -9.141 1 97.31 52 GLY B N 1
ATOM 1726 C CA . GLY B 1 52 ? -10.305 -6.73 -10.125 1 97.31 52 GLY B CA 1
ATOM 1727 C C . GLY B 1 52 ? -10.453 -5.309 -9.617 1 97.31 52 GLY B C 1
ATOM 1728 O O . GLY B 1 52 ? -9.57 -4.473 -9.828 1 97.31 52 GLY B O 1
ATOM 1729 N N . GLY B 1 53 ? -11.555 -5.016 -8.984 1 97.38 53 GLY B N 1
ATOM 1730 C CA . GLY B 1 53 ? -11.805 -3.699 -8.414 1 97.38 53 GLY B CA 1
ATOM 1731 C C . GLY B 1 53 ? -10.773 -3.285 -7.387 1 97.38 53 GLY B C 1
ATOM 1732 O O . GLY B 1 53 ? -10.453 -2.1 -7.262 1 97.38 53 GLY B O 1
ATOM 1733 N N . SER B 1 54 ? -10.328 -4.266 -6.684 1 96.44 54 SER B N 1
ATOM 1734 C CA . SER B 1 54 ? -9.328 -3.988 -5.656 1 96.44 54 SER B CA 1
ATOM 1735 C C . SER B 1 54 ? -8.062 -3.393 -6.266 1 96.44 54 SER B C 1
ATOM 1737 O O . SER B 1 54 ? -7.449 -2.502 -5.68 1 96.44 54 SER B O 1
ATOM 1739 N N . VAL B 1 55 ? -7.594 -3.863 -7.328 1 97.19 55 VAL B N 1
ATOM 1740 C CA . VAL B 1 55 ? -6.395 -3.363 -7.992 1 97.19 55 VAL B CA 1
ATOM 1741 C C . VAL B 1 55 ? -6.602 -1.907 -8.406 1 97.19 55 VAL B C 1
ATOM 1743 O O . VAL B 1 55 ? -5.727 -1.065 -8.188 1 97.19 55 VAL B O 1
ATOM 1746 N N . PHE B 1 56 ? -7.738 -1.601 -8.93 1 96.75 56 PHE B N 1
ATOM 1747 C CA . PHE B 1 56 ? -8.023 -0.243 -9.383 1 96.75 56 PHE B CA 1
ATOM 1748 C C . PHE B 1 56 ? -8.156 0.702 -8.195 1 96.75 56 PHE B C 1
ATOM 1750 O O . PHE B 1 56 ? -7.793 1.876 -8.281 1 96.75 56 PHE B O 1
ATOM 1757 N N . ALA B 1 57 ? -8.719 0.2 -7.156 1 94.5 57 ALA B N 1
ATOM 1758 C CA . ALA B 1 57 ? -8.867 1.011 -5.949 1 94.5 57 ALA B CA 1
ATOM 1759 C C . ALA B 1 57 ? -7.512 1.348 -5.344 1 94.5 57 ALA B C 1
ATOM 1761 O O . ALA B 1 57 ? -7.371 2.352 -4.641 1 94.5 57 ALA B O 1
ATOM 1762 N N . ASN B 1 58 ? -6.523 0.521 -5.617 1 96.06 58 ASN B N 1
ATOM 1763 C CA . ASN B 1 58 ? -5.191 0.714 -5.051 1 96.06 58 ASN B CA 1
ATOM 1764 C C . ASN B 1 58 ? -4.207 1.23 -6.094 1 96.06 58 ASN B C 1
ATOM 1766 O O . ASN B 1 58 ? -2.994 1.184 -5.887 1 96.06 58 ASN B O 1
ATOM 1770 N N . MET B 1 59 ? -4.75 1.736 -7.082 1 96.56 59 MET B N 1
ATOM 1771 C CA . MET B 1 59 ? -3.9 2.186 -8.18 1 96.56 59 MET B CA 1
ATOM 1772 C C . MET B 1 59 ? -2.941 3.277 -7.719 1 96.56 59 MET B C 1
ATOM 1774 O O . MET B 1 59 ? -1.763 3.27 -8.078 1 96.56 59 MET B O 1
ATOM 1778 N N . PRO B 1 60 ? -3.404 4.234 -6.938 1 96.56 60 PRO B N 1
ATOM 1779 C CA . PRO B 1 60 ? -2.455 5.254 -6.484 1 96.56 60 PRO B CA 1
ATOM 1780 C C . PRO B 1 60 ? -1.268 4.66 -5.73 1 96.56 60 PRO B C 1
ATOM 1782 O O . PRO B 1 60 ? -0.121 5.043 -5.98 1 96.56 60 PRO B O 1
ATOM 1785 N N . LEU B 1 61 ? -1.542 3.748 -4.902 1 96.81 61 LEU B N 1
ATOM 1786 C CA . LEU B 1 61 ? -0.486 3.102 -4.129 1 96.81 61 LEU B CA 1
ATOM 1787 C C . LEU B 1 61 ? 0.446 2.309 -5.039 1 96.81 61 LEU B C 1
ATOM 1789 O O . LEU B 1 61 ? 1.663 2.311 -4.84 1 96.81 61 LEU B O 1
ATOM 1793 N N . ILE B 1 62 ? -0.086 1.613 -5.957 1 97.38 62 ILE B N 1
ATOM 1794 C CA . ILE B 1 62 ? 0.673 0.819 -6.918 1 97.38 62 ILE B CA 1
ATOM 1795 C C . ILE B 1 62 ? 1.603 1.729 -7.719 1 97.38 62 ILE B C 1
ATOM 1797 O O . ILE B 1 62 ? 2.781 1.416 -7.902 1 97.38 62 ILE B O 1
ATOM 1801 N N . PHE B 1 63 ? 1.121 2.832 -8.094 1 97.19 63 PHE B N 1
ATOM 1802 C CA . PHE B 1 63 ? 1.943 3.781 -8.836 1 97.19 63 PHE B CA 1
ATOM 1803 C C . PHE B 1 63 ? 3.004 4.398 -7.934 1 97.19 63 PHE B C 1
ATOM 1805 O O . PHE B 1 63 ? 4.117 4.684 -8.375 1 97.19 63 PHE B O 1
ATOM 1812 N N . ALA B 1 64 ? 2.629 4.68 -6.719 1 97.81 64 ALA B N 1
ATOM 1813 C CA . ALA B 1 64 ? 3.623 5.18 -5.773 1 97.81 64 ALA B CA 1
ATOM 1814 C C . ALA B 1 64 ? 4.82 4.238 -5.691 1 97.81 64 ALA B C 1
ATOM 1816 O O . ALA B 1 64 ? 5.969 4.68 -5.773 1 97.81 64 ALA B O 1
ATOM 1817 N N . ILE B 1 65 ? 4.543 2.998 -5.598 1 97.94 65 ILE B N 1
ATOM 1818 C CA . ILE B 1 65 ? 5.586 1.979 -5.5 1 97.94 65 ILE B CA 1
ATOM 1819 C C . ILE B 1 65 ? 6.367 1.919 -6.809 1 97.94 65 ILE B C 1
ATOM 1821 O O . ILE B 1 65 ? 7.602 1.876 -6.801 1 97.94 65 ILE B O 1
ATOM 1825 N N . GLY B 1 66 ? 5.672 1.925 -7.879 1 96.25 66 GLY B N 1
ATOM 1826 C CA . GLY B 1 66 ? 6.324 1.885 -9.18 1 96.25 66 GLY B CA 1
ATOM 1827 C C . GLY B 1 66 ? 7.309 3.02 -9.383 1 96.25 66 GLY B C 1
ATOM 1828 O O . GLY B 1 66 ? 8.453 2.791 -9.789 1 96.25 66 GLY B O 1
ATOM 1829 N N . VAL B 1 67 ? 6.891 4.164 -9.086 1 96.38 67 VAL B N 1
ATOM 1830 C CA . VAL B 1 67 ? 7.746 5.336 -9.258 1 96.38 67 VAL B CA 1
ATOM 1831 C C . VAL B 1 67 ? 8.945 5.242 -8.32 1 96.38 67 VAL B C 1
ATOM 1833 O O . VAL B 1 67 ? 10.078 5.512 -8.727 1 96.38 67 VAL B O 1
ATOM 1836 N N . ALA B 1 68 ? 8.719 4.891 -7.109 1 97.62 68 ALA B N 1
ATOM 1837 C CA . ALA B 1 68 ? 9.805 4.762 -6.145 1 97.62 68 ALA B CA 1
ATOM 1838 C C . ALA B 1 68 ? 10.844 3.752 -6.625 1 97.62 68 ALA B C 1
ATOM 1840 O O . ALA B 1 68 ? 12.047 4.035 -6.605 1 97.62 68 ALA B O 1
ATOM 1841 N N . LEU B 1 69 ? 10.422 2.656 -7.098 1 96.62 69 LEU B N 1
ATOM 1842 C CA . LEU B 1 69 ? 11.32 1.604 -7.555 1 96.62 69 LEU B CA 1
ATOM 1843 C C . LEU B 1 69 ? 12.086 2.045 -8.797 1 96.62 69 LEU B C 1
ATOM 1845 O O . LEU B 1 69 ? 13.258 1.701 -8.969 1 96.62 69 LEU B O 1
ATOM 1849 N N . GLY B 1 70 ? 11.406 2.752 -9.562 1 93.69 70 GLY B N 1
ATOM 1850 C CA . GLY B 1 70 ? 12.008 3.184 -10.82 1 93.69 70 GLY B CA 1
ATOM 1851 C C . GLY B 1 70 ? 13.195 4.105 -10.625 1 93.69 70 GLY B C 1
ATOM 1852 O O . GLY B 1 70 ? 14.148 4.07 -11.398 1 93.69 70 GLY B O 1
ATOM 1853 N N . PHE B 1 71 ? 13.219 4.801 -9.562 1 95.25 71 PHE B N 1
ATOM 1854 C CA . PHE B 1 71 ? 14.258 5.812 -9.375 1 95.25 71 PHE B CA 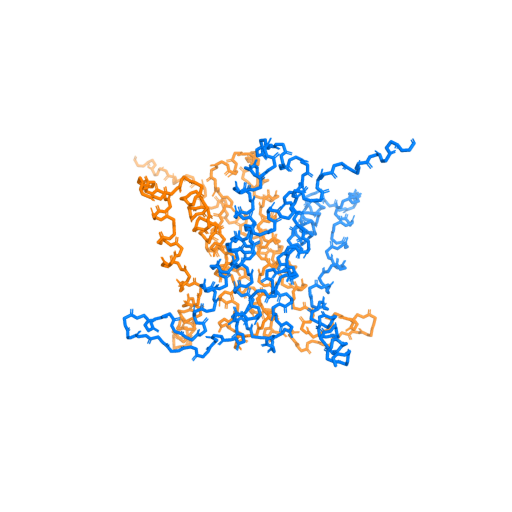1
ATOM 1855 C C . PHE B 1 71 ? 15.266 5.363 -8.328 1 95.25 71 PHE B C 1
ATOM 1857 O O . PHE B 1 71 ? 16.156 6.129 -7.945 1 95.25 71 PHE B O 1
ATOM 1864 N N . THR B 1 72 ? 15.102 4.145 -7.852 1 96.31 72 THR B N 1
ATOM 1865 C CA . THR B 1 72 ? 16.016 3.68 -6.816 1 96.31 72 THR B CA 1
ATOM 1866 C C . THR B 1 72 ? 16.609 2.322 -7.188 1 96.31 72 THR B C 1
ATOM 1868 O O . THR B 1 72 ? 16.938 1.523 -6.309 1 96.31 72 THR B O 1
ATOM 1871 N N . ASN B 1 73 ? 16.672 1.991 -8.469 1 93.5 73 ASN B N 1
ATOM 1872 C CA . ASN B 1 73 ? 17.234 0.74 -8.969 1 93.5 73 ASN B CA 1
ATOM 1873 C C . ASN B 1 73 ? 16.547 -0.471 -8.336 1 93.5 73 ASN B C 1
ATOM 1875 O O . ASN B 1 73 ? 17.219 -1.37 -7.824 1 93.5 73 ASN B O 1
ATOM 1879 N N . ASN B 1 74 ? 15.25 -0.363 -8.133 1 94.69 74 ASN B N 1
ATOM 1880 C CA . ASN B 1 74 ? 14.406 -1.473 -7.703 1 94.69 74 ASN B CA 1
ATOM 1881 C C . ASN B 1 74 ? 14.672 -1.847 -6.246 1 94.69 74 ASN B C 1
ATOM 1883 O O . ASN B 1 74 ? 14.539 -3.012 -5.867 1 94.69 74 ASN B O 1
ATOM 1887 N N . ASP B 1 75 ? 15.094 -0.887 -5.418 1 96.5 75 ASP B N 1
ATOM 1888 C CA . ASP B 1 75 ? 15.297 -1.197 -4.008 1 96.5 75 ASP B CA 1
ATOM 1889 C C . ASP B 1 75 ? 13.969 -1.29 -3.264 1 96.5 75 ASP B C 1
ATOM 1891 O O . ASP B 1 75 ? 13.18 -0.343 -3.271 1 96.5 75 ASP B O 1
ATOM 1895 N N . GLY B 1 76 ? 13.805 -2.359 -2.562 1 96.69 76 GLY B N 1
ATOM 1896 C CA . GLY B 1 76 ? 12.539 -2.639 -1.9 1 96.69 76 GLY B CA 1
ATOM 1897 C C . GLY B 1 76 ? 12.219 -1.662 -0.785 1 96.69 76 GLY B C 1
ATOM 1898 O O . GLY B 1 76 ? 11.055 -1.424 -0.477 1 96.69 76 GLY B O 1
ATOM 1899 N N . VAL B 1 77 ? 13.125 -1.031 -0.165 1 96.69 77 VAL B N 1
ATOM 1900 C CA . VAL B 1 77 ? 12.938 -0.078 0.924 1 96.69 77 VAL B CA 1
ATOM 1901 C C . VAL B 1 77 ? 12.172 1.142 0.42 1 96.69 77 VAL B C 1
ATOM 1903 O O . VAL B 1 77 ? 11.352 1.709 1.144 1 96.69 77 VAL B O 1
ATOM 1906 N N . SER B 1 78 ? 12.461 1.487 -0.792 1 97.88 78 SER B N 1
ATOM 1907 C CA . SER B 1 78 ? 11.766 2.643 -1.347 1 97.88 78 SER B CA 1
ATOM 1908 C C . SER B 1 78 ? 10.281 2.352 -1.549 1 97.88 78 SER B C 1
ATOM 1910 O O . SER B 1 78 ? 9.453 3.256 -1.467 1 97.88 78 SER B O 1
ATOM 1912 N N . ALA B 1 79 ? 9.953 1.096 -1.842 1 97.56 79 ALA B N 1
ATOM 1913 C CA . ALA B 1 79 ? 8.547 0.705 -1.954 1 97.56 79 ALA B CA 1
ATOM 1914 C C . ALA B 1 79 ? 7.824 0.875 -0.622 1 97.56 79 ALA B C 1
ATOM 1916 O O . ALA B 1 79 ? 6.711 1.407 -0.577 1 97.56 79 ALA B O 1
ATOM 1917 N N . LEU B 1 80 ? 8.43 0.436 0.414 1 97.88 80 LEU B N 1
ATOM 1918 C CA . LEU B 1 80 ? 7.855 0.594 1.746 1 97.88 80 LEU B CA 1
ATOM 1919 C C . LEU B 1 80 ? 7.703 2.07 2.102 1 97.88 80 LEU B C 1
ATOM 1921 O O . LEU B 1 80 ? 6.672 2.48 2.639 1 97.88 80 LEU B O 1
ATOM 1925 N N . ALA B 1 81 ? 8.734 2.803 1.813 1 98.44 81 ALA B N 1
ATOM 1926 C CA . ALA B 1 81 ? 8.703 4.242 2.066 1 98.44 81 ALA B CA 1
ATOM 1927 C C . ALA B 1 81 ? 7.562 4.91 1.299 1 98.44 81 ALA B C 1
ATOM 1929 O O . ALA B 1 81 ? 6.922 5.832 1.808 1 98.44 81 ALA B O 1
ATOM 1930 N N . ALA B 1 82 ? 7.328 4.477 0.101 1 98.5 82 ALA B N 1
ATOM 1931 C CA . ALA B 1 82 ? 6.277 5.039 -0.741 1 98.5 82 ALA B CA 1
ATOM 1932 C C . ALA B 1 82 ? 4.898 4.805 -0.13 1 98.5 82 ALA B C 1
ATOM 1934 O O . ALA B 1 82 ? 4.039 5.688 -0.163 1 98.5 82 ALA B O 1
ATOM 1935 N N . VAL B 1 83 ? 4.688 3.658 0.389 1 97.88 83 VAL B N 1
ATOM 1936 C CA . VAL B 1 83 ? 3.412 3.318 1.013 1 97.88 83 VAL B CA 1
ATOM 1937 C C . VAL B 1 83 ? 3.188 4.199 2.24 1 97.88 83 VAL B C 1
ATOM 1939 O O . VAL B 1 83 ? 2.102 4.754 2.424 1 97.88 83 VAL B O 1
ATOM 1942 N N . VAL B 1 84 ? 4.203 4.309 3.02 1 98.12 84 VAL B N 1
ATOM 1943 C CA . VAL B 1 84 ? 4.125 5.137 4.219 1 98.12 84 VAL B CA 1
ATOM 1944 C C . VAL B 1 84 ? 3.865 6.59 3.83 1 98.12 84 VAL B C 1
ATOM 1946 O O . VAL B 1 84 ? 2.975 7.238 4.387 1 98.12 84 VAL B O 1
ATOM 1949 N N . ALA B 1 85 ? 4.598 7.016 2.877 1 98.62 85 ALA B N 1
ATOM 1950 C CA . ALA B 1 85 ? 4.457 8.391 2.42 1 98.62 85 ALA B CA 1
ATOM 1951 C C . ALA B 1 85 ? 3.061 8.648 1.862 1 98.62 85 ALA B C 1
ATOM 1953 O O . ALA B 1 85 ? 2.441 9.672 2.164 1 98.62 85 ALA B O 1
ATOM 1954 N N . TYR B 1 86 ? 2.578 7.77 1.065 1 98.31 86 TYR B N 1
ATOM 1955 C CA . TYR B 1 86 ? 1.259 7.934 0.464 1 98.31 86 TYR B CA 1
ATOM 1956 C C . TYR B 1 86 ? 0.176 7.992 1.534 1 98.31 86 TYR B C 1
ATOM 1958 O O . TYR B 1 86 ? -0.686 8.875 1.504 1 98.31 86 TYR B O 1
ATOM 1966 N N . GLY B 1 87 ? 0.236 7.09 2.463 1 97.25 87 GLY B N 1
ATOM 1967 C CA . GLY B 1 87 ? -0.744 7.074 3.537 1 97.25 87 GLY B CA 1
ATOM 1968 C C . GLY B 1 87 ? -0.755 8.352 4.352 1 97.25 87 GLY B C 1
ATOM 1969 O O . GLY B 1 87 ? -1.819 8.914 4.621 1 97.25 87 GLY B O 1
ATOM 1970 N N . ILE B 1 88 ? 0.392 8.766 4.688 1 98.19 88 ILE B N 1
ATOM 1971 C CA . ILE B 1 88 ? 0.512 9.961 5.516 1 98.19 88 ILE B CA 1
ATOM 1972 C C . ILE B 1 88 ? 0.067 11.188 4.723 1 98.19 88 ILE B C 1
ATOM 1974 O O . ILE B 1 88 ? -0.604 12.07 5.262 1 98.19 88 ILE B O 1
ATOM 1978 N N . MET B 1 89 ? 0.413 11.242 3.482 1 97.81 89 MET B N 1
ATOM 1979 C CA . MET B 1 89 ? 0.018 12.359 2.637 1 97.81 89 MET B CA 1
ATOM 1980 C C . MET B 1 89 ? -1.501 12.453 2.529 1 97.81 89 MET B C 1
ATOM 1982 O O . MET B 1 89 ? -2.074 13.531 2.695 1 97.81 89 MET B O 1
ATOM 1986 N N . VAL B 1 90 ? -2.135 11.375 2.289 1 95.88 90 VAL B N 1
ATOM 1987 C CA . VAL B 1 90 ? -3.584 11.328 2.133 1 95.88 90 VAL B CA 1
ATOM 1988 C C . VAL B 1 90 ? -4.258 11.773 3.43 1 95.88 90 VAL B C 1
ATOM 1990 O O . VAL B 1 90 ? -5.199 12.57 3.406 1 95.88 90 VAL B O 1
ATOM 1993 N N . LYS B 1 91 ? -3.762 11.281 4.52 1 95.94 91 LYS B N 1
ATOM 1994 C CA . LYS B 1 91 ? -4.367 11.625 5.801 1 95.94 91 LYS B CA 1
ATOM 1995 C C . LYS B 1 91 ? -4.121 13.094 6.145 1 95.94 91 LYS B C 1
ATOM 1997 O O . LYS B 1 91 ? -4.98 13.75 6.73 1 95.94 91 LYS B O 1
ATOM 2002 N N . THR B 1 92 ? -2.934 13.539 5.844 1 96.94 92 THR B N 1
ATOM 2003 C CA . THR B 1 92 ? -2.643 14.945 6.066 1 96.94 92 THR B CA 1
ATOM 2004 C C . THR B 1 92 ? -3.59 15.828 5.258 1 96.94 92 THR B C 1
ATOM 2006 O O . THR B 1 92 ? -4.148 16.797 5.781 1 96.94 92 THR B O 1
ATOM 2009 N N . MET B 1 93 ? -3.803 15.5 4.059 1 95.5 93 MET B N 1
ATOM 2010 C CA . MET B 1 93 ? -4.703 16.281 3.209 1 95.5 93 MET B CA 1
ATOM 2011 C C . MET B 1 93 ? -6.137 16.203 3.729 1 95.5 93 MET B C 1
ATOM 2013 O O . MET B 1 93 ? -6.879 17.188 3.643 1 95.5 93 MET B O 1
ATOM 2017 N N . ALA B 1 94 ? -6.496 15.078 4.227 1 92.88 94 ALA B N 1
ATOM 2018 C CA . ALA B 1 94 ? -7.844 14.898 4.766 1 92.88 94 ALA B CA 1
ATOM 2019 C C . ALA B 1 94 ? -8.102 15.844 5.934 1 92.88 94 ALA B C 1
ATOM 2021 O O . ALA B 1 94 ? -9.234 16.266 6.16 1 92.88 94 ALA B O 1
ATOM 2022 N N . VAL B 1 95 ? -7.055 16.172 6.641 1 93.81 95 VAL B N 1
ATOM 2023 C CA . VAL B 1 95 ? -7.184 17.047 7.801 1 93.81 95 VAL B CA 1
ATOM 2024 C C . VAL B 1 95 ? -7.125 18.516 7.348 1 93.81 95 VAL B C 1
ATOM 2026 O O . VAL B 1 95 ? -7.918 19.344 7.801 1 93.81 95 VAL B O 1
ATOM 2029 N N . VAL B 1 96 ? -6.273 18.812 6.438 1 94.5 96 VAL B N 1
ATOM 2030 C CA . VAL B 1 96 ? -5.934 20.188 6.133 1 94.5 96 VAL B CA 1
ATOM 2031 C C . VAL B 1 96 ? -6.871 20.734 5.055 1 94.5 96 VAL B C 1
ATOM 2033 O O . VAL B 1 96 ? -7.266 21.891 5.094 1 94.5 96 VAL B O 1
ATOM 2036 N N . ALA B 1 97 ? -7.262 19.891 4.172 1 92.12 97 ALA B N 1
ATOM 2037 C CA . ALA B 1 97 ? -8.023 20.344 3.014 1 92.12 97 ALA B CA 1
ATOM 2038 C C . ALA B 1 97 ? -9.352 20.969 3.445 1 92.12 97 ALA B C 1
ATOM 2040 O O . ALA B 1 97 ? -9.727 22.047 2.961 1 92.12 97 ALA B O 1
ATOM 2041 N N . PRO B 1 98 ? -10.07 20.328 4.32 1 90.12 98 PRO B N 1
ATOM 2042 C CA . PRO B 1 98 ? -11.328 20.938 4.758 1 90.12 98 PRO B CA 1
ATOM 2043 C C . PRO B 1 98 ? -11.117 22.297 5.418 1 90.12 98 PRO B C 1
ATOM 2045 O O . PRO B 1 98 ? -11.969 23.188 5.297 1 90.12 98 PRO B O 1
ATOM 2048 N N . LEU B 1 99 ? -10.031 22.453 6.047 1 89.44 99 LEU B N 1
ATOM 2049 C CA . LEU B 1 99 ? -9.727 23.719 6.73 1 89.44 99 LEU B CA 1
ATOM 2050 C C . LEU B 1 99 ? -9.367 24.797 5.727 1 89.44 99 LEU B C 1
ATOM 2052 O O . LEU B 1 99 ? -9.75 25.969 5.906 1 89.44 99 LEU B O 1
ATOM 2056 N N . VAL B 1 100 ? -8.719 24.422 4.719 1 87.75 100 VAL B N 1
ATOM 2057 C CA . VAL B 1 100 ? -8.25 25.375 3.719 1 87.75 100 VAL B CA 1
ATOM 2058 C C . VAL B 1 100 ? -9.406 25.781 2.816 1 87.75 100 VAL B C 1
ATOM 2060 O O . VAL B 1 100 ? -9.531 26.953 2.449 1 87.75 100 VAL B O 1
ATOM 2063 N N . LEU B 1 101 ? -10.266 24.875 2.527 1 87.94 101 LEU B N 1
ATOM 2064 C CA . LEU B 1 101 ? -11.344 25.141 1.59 1 87.94 101 LEU B CA 1
ATOM 2065 C C . LEU B 1 101 ? -12.609 25.578 2.328 1 87.94 101 LEU B C 1
ATOM 2067 O O . LEU B 1 101 ? -13.586 25.984 1.702 1 87.94 101 LEU B O 1
ATOM 2071 N N . HIS B 1 102 ? -12.625 25.484 3.633 1 87.62 102 HIS B N 1
ATOM 2072 C CA . HIS B 1 102 ? -13.766 25.844 4.473 1 87.62 102 HIS B CA 1
ATOM 2073 C C . HIS B 1 102 ? -14.992 25.016 4.105 1 87.62 102 HIS B C 1
ATOM 2075 O O . HIS B 1 102 ? -16.078 25.562 3.93 1 87.62 102 HIS B O 1
ATOM 2081 N N . LEU B 1 103 ? -14.734 23.781 3.791 1 83.94 103 LEU B N 1
ATOM 2082 C CA . LEU B 1 103 ? -15.781 22.812 3.504 1 83.94 103 LEU B CA 1
ATOM 2083 C C . LEU B 1 103 ? -15.727 21.656 4.488 1 83.94 103 LEU B C 1
ATOM 2085 O O . LEU B 1 103 ? -14.641 21.219 4.879 1 83.94 103 LEU B O 1
ATOM 2089 N N . PRO B 1 104 ? -16.922 21.281 4.887 1 83.88 104 PRO B N 1
ATOM 2090 C CA . PRO B 1 104 ? -16.922 20.109 5.77 1 83.88 104 PRO B CA 1
ATOM 2091 C C . PRO B 1 104 ? -16.266 18.891 5.129 1 83.88 104 PRO B C 1
ATOM 2093 O O . PRO B 1 104 ? -16.328 18.719 3.91 1 83.88 104 PRO B O 1
ATOM 2096 N N . ALA B 1 105 ? -15.625 18.062 5.949 1 78.69 105 ALA B N 1
ATOM 2097 C CA . ALA B 1 105 ? -14.898 16.875 5.512 1 78.69 105 ALA B CA 1
ATOM 2098 C C . ALA B 1 105 ? -15.797 15.945 4.695 1 78.69 105 ALA B C 1
ATOM 2100 O O . ALA B 1 105 ? -15.352 15.344 3.715 1 78.69 105 ALA B O 1
ATOM 2101 N N . GLU B 1 106 ? -16.984 15.883 5.059 1 80.56 106 GLU B N 1
ATOM 2102 C CA . GLU B 1 106 ? -17.922 15.008 4.367 1 80.56 106 GLU B CA 1
ATOM 2103 C C . GLU B 1 106 ? -18.188 15.492 2.945 1 80.56 106 GLU B C 1
ATOM 2105 O O . GLU B 1 106 ? -18.281 14.688 2.02 1 80.56 106 GLU B O 1
ATOM 2110 N N . GLU B 1 107 ? -18.219 16.797 2.826 1 77.75 107 GLU B N 1
ATOM 2111 C CA . GLU B 1 107 ? -18.453 17.375 1.504 1 77.75 107 GLU B CA 1
ATOM 2112 C C . GLU B 1 107 ? -17.234 17.219 0.612 1 77.75 107 GLU B C 1
ATOM 2114 O O . GLU B 1 107 ? -17.359 16.938 -0.582 1 77.75 107 GLU B O 1
ATOM 2119 N N . LEU B 1 108 ? -16.172 17.422 1.208 1 75.75 108 LEU B N 1
ATOM 2120 C CA . LEU B 1 108 ? -14.922 17.25 0.471 1 75.75 108 LEU B CA 1
ATOM 2121 C C . LEU B 1 108 ? -14.773 15.82 -0.021 1 75.75 108 LEU B C 1
ATOM 2123 O O . LEU B 1 108 ? -14.344 15.586 -1.152 1 75.75 108 LEU B O 1
ATOM 2127 N N . ALA B 1 109 ? -15.055 14.867 0.847 1 73.38 109 ALA B N 1
ATOM 2128 C CA . ALA B 1 109 ? -14.977 13.453 0.486 1 73.38 109 ALA B CA 1
ATOM 2129 C C . ALA B 1 109 ? -15.961 13.125 -0.633 1 73.38 109 ALA B C 1
ATOM 2131 O O . ALA B 1 109 ? -15.625 12.383 -1.562 1 73.38 109 ALA B O 1
ATOM 2132 N N . ALA B 1 110 ? -17.109 13.758 -0.574 1 72.06 110 ALA B N 1
ATOM 2133 C CA . ALA B 1 110 ? -18.156 13.508 -1.57 1 72.06 110 ALA B CA 1
ATOM 2134 C C . ALA B 1 110 ? -17.75 14.062 -2.934 1 72.06 110 ALA B C 1
ATOM 2136 O O . ALA B 1 110 ? -18.031 13.453 -3.967 1 72.06 110 ALA B O 1
ATOM 2137 N N . LYS B 1 111 ? -17 15.133 -2.896 1 71.19 111 LYS B N 1
ATOM 2138 C CA . LYS B 1 111 ? -16.594 15.789 -4.137 1 71.19 111 LYS B CA 1
ATOM 2139 C C . LYS B 1 111 ? -15.234 15.273 -4.605 1 71.19 111 LYS B C 1
ATOM 2141 O O . LYS B 1 111 ? -14.742 15.688 -5.656 1 71.19 111 LYS B O 1
ATOM 2146 N N . HIS B 1 112 ? -14.703 14.438 -3.92 1 73.12 112 HIS B N 1
ATOM 2147 C CA . HIS B 1 112 ? -13.406 13.844 -4.223 1 73.12 112 HIS B CA 1
ATOM 2148 C C . HIS B 1 112 ? -12.352 14.914 -4.457 1 73.12 112 HIS B C 1
ATOM 2150 O O . HIS B 1 112 ? -11.484 14.758 -5.324 1 73.12 112 HIS B O 1
ATOM 2156 N N . LEU B 1 113 ? -12.445 15.953 -3.83 1 67.75 113 LEU B N 1
ATOM 2157 C CA . LEU B 1 113 ? -11.531 17.078 -4.055 1 67.75 113 LEU B CA 1
ATOM 2158 C C . LEU B 1 113 ? -10.164 16.781 -3.449 1 67.75 113 LEU B C 1
ATOM 2160 O O . LEU B 1 113 ? -9.141 17.266 -3.957 1 67.75 113 LEU B O 1
ATOM 2164 N N . ALA B 1 114 ? -10.148 16.062 -2.451 1 73.69 114 ALA B N 1
ATOM 2165 C CA . ALA B 1 114 ? -8.875 15.781 -1.802 1 73.69 114 ALA B CA 1
ATOM 2166 C C . ALA B 1 114 ? -8.289 14.461 -2.303 1 73.69 114 ALA B C 1
ATOM 2168 O O . ALA B 1 114 ? -7.242 14.016 -1.827 1 73.69 114 ALA B O 1
ATOM 2169 N N . ASP B 1 115 ? -8.938 13.875 -3.279 1 81.5 115 ASP B N 1
ATOM 2170 C CA . ASP B 1 115 ? -8.422 12.641 -3.873 1 81.5 115 ASP B CA 1
ATOM 2171 C C . ASP B 1 115 ? -7.473 12.945 -5.031 1 81.5 115 ASP B C 1
ATOM 2173 O O . ASP B 1 115 ? -7.914 13.336 -6.113 1 81.5 115 ASP B O 1
ATOM 2177 N N . THR B 1 116 ? -6.277 12.773 -4.754 1 87.75 116 THR B N 1
ATOM 2178 C CA . THR B 1 116 ? -5.297 13.062 -5.793 1 87.75 116 THR B CA 1
ATOM 2179 C C . THR B 1 116 ? -5.16 11.875 -6.746 1 87.75 116 THR B C 1
ATOM 2181 O O . THR B 1 116 ? -4.566 12 -7.82 1 87.75 116 THR B O 1
ATOM 2184 N N . GLY B 1 117 ? -5.699 10.805 -6.398 1 91.81 117 GLY B N 1
ATOM 2185 C CA . GLY B 1 117 ? -5.633 9.633 -7.254 1 91.81 117 GLY B CA 1
ATOM 2186 C C . GLY B 1 117 ? -4.211 9.211 -7.582 1 91.81 117 GLY B C 1
ATOM 2187 O O . GLY B 1 117 ? -3.35 9.172 -6.699 1 91.81 117 GLY B O 1
ATOM 2188 N N . VAL B 1 118 ? -4.004 8.828 -8.812 1 93.75 118 VAL B N 1
ATOM 2189 C CA . VAL B 1 118 ? -2.721 8.32 -9.281 1 93.75 118 VAL B CA 1
ATOM 2190 C C . VAL B 1 118 ? -1.661 9.414 -9.172 1 93.75 118 VAL B C 1
ATOM 2192 O O . VAL B 1 118 ? -0.496 9.133 -8.883 1 93.75 118 VAL B O 1
ATOM 2195 N N . LEU B 1 119 ? -2.104 10.672 -9.297 1 93.31 119 LEU B N 1
ATOM 2196 C CA . LEU B 1 119 ? -1.17 11.781 -9.148 1 93.31 119 LEU B CA 1
ATOM 2197 C C . LEU B 1 119 ? -0.57 11.805 -7.746 1 93.31 119 LEU B C 1
ATOM 2199 O O . LEU B 1 119 ? 0.638 11.992 -7.582 1 93.31 119 LEU B O 1
ATOM 2203 N N . GLY B 1 120 ? -1.412 11.703 -6.754 1 95.12 120 GLY B N 1
ATOM 2204 C CA . GLY B 1 120 ? -0.915 11.609 -5.391 1 95.12 120 GLY B CA 1
ATOM 2205 C C . GLY B 1 120 ? 0.039 10.453 -5.18 1 95.12 120 GLY B C 1
ATOM 2206 O O . GLY B 1 120 ? 0.999 10.562 -4.414 1 95.12 120 GLY B O 1
ATOM 2207 N N . GLY B 1 121 ? -0.248 9.344 -5.871 1 96.44 121 GLY B N 1
ATOM 2208 C CA . GLY B 1 121 ? 0.66 8.203 -5.844 1 96.44 121 GLY B CA 1
ATOM 2209 C C . GLY B 1 121 ? 2.029 8.523 -6.414 1 96.44 121 GLY B C 1
ATOM 2210 O O . GLY B 1 121 ? 3.051 8.242 -5.785 1 96.44 121 GLY B O 1
ATOM 2211 N N . ILE B 1 122 ? 1.999 9.133 -7.492 1 95.81 122 ILE B N 1
ATOM 2212 C CA . ILE B 1 122 ? 3.244 9.484 -8.164 1 95.81 122 ILE B CA 1
ATOM 2213 C C . ILE B 1 122 ? 4.055 10.438 -7.289 1 95.81 122 ILE B C 1
ATOM 2215 O O . ILE B 1 122 ? 5.266 10.266 -7.125 1 95.81 122 ILE B O 1
ATOM 2219 N N . ILE B 1 123 ? 3.416 11.383 -6.703 1 97.25 123 ILE B N 1
ATOM 2220 C CA . ILE B 1 123 ? 4.082 12.352 -5.848 1 97.25 123 ILE B CA 1
ATOM 2221 C C . ILE B 1 123 ? 4.691 11.648 -4.637 1 97.25 123 ILE B C 1
ATOM 2223 O O . ILE B 1 123 ? 5.855 11.867 -4.297 1 97.25 123 ILE B O 1
ATOM 2227 N N . SER B 1 124 ? 3.936 10.828 -4.016 1 98.06 124 SER B N 1
ATOM 2228 C CA . SER B 1 124 ? 4.434 10.102 -2.857 1 98.06 124 SER B CA 1
ATOM 2229 C C . SER B 1 124 ? 5.602 9.188 -3.236 1 98.06 124 SER B C 1
ATOM 2231 O O . SER B 1 124 ? 6.551 9.039 -2.467 1 98.06 124 SER B O 1
ATOM 2233 N N . GLY B 1 125 ? 5.5 8.523 -4.383 1 97.88 125 GLY B N 1
ATOM 2234 C CA . GLY B 1 125 ? 6.617 7.73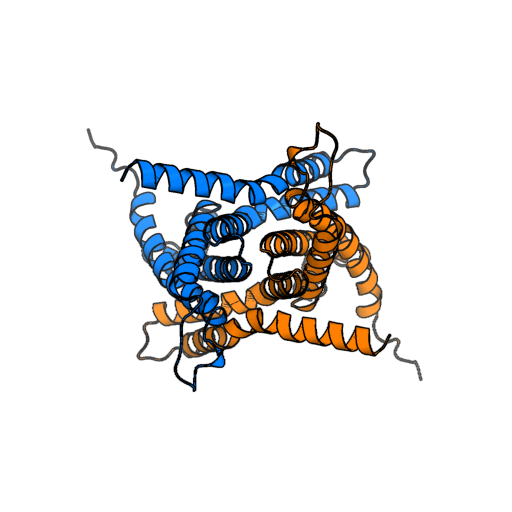8 -4.875 1 97.88 125 GLY B CA 1
ATOM 2235 C C . GLY B 1 125 ? 7.867 8.562 -5.113 1 97.88 125 GLY B C 1
ATOM 2236 O O . GLY B 1 125 ? 8.977 8.125 -4.809 1 97.88 125 GLY B O 1
ATOM 2237 N N . ALA B 1 126 ? 7.645 9.719 -5.645 1 97.44 126 ALA B N 1
ATOM 2238 C CA . ALA B 1 126 ? 8.766 10.625 -5.875 1 97.44 126 ALA B CA 1
ATOM 2239 C C . ALA B 1 126 ? 9.414 11.039 -4.555 1 97.44 126 ALA B C 1
ATOM 2241 O O . ALA B 1 126 ? 10.641 11.148 -4.465 1 97.44 126 ALA B O 1
ATOM 2242 N N . ILE B 1 127 ? 8.641 11.281 -3.588 1 98.56 127 ILE B N 1
ATOM 2243 C CA . ILE B 1 127 ? 9.148 11.602 -2.262 1 98.56 127 ILE B CA 1
ATOM 2244 C C . ILE B 1 127 ? 10.016 10.453 -1.749 1 98.56 127 ILE B C 1
ATOM 2246 O O . ILE B 1 127 ? 11.148 10.664 -1.316 1 98.56 127 ILE B O 1
ATOM 2250 N N . ALA B 1 128 ? 9.469 9.297 -1.827 1 98.56 128 ALA B N 1
ATOM 2251 C CA . ALA B 1 128 ? 10.18 8.117 -1.348 1 98.56 128 ALA B CA 1
ATOM 2252 C C . ALA B 1 128 ? 11.492 7.918 -2.104 1 98.56 128 ALA B C 1
ATOM 2254 O O . ALA B 1 128 ? 12.523 7.625 -1.5 1 98.56 128 ALA B O 1
ATOM 2255 N N . ALA B 1 129 ? 11.414 8.109 -3.395 1 98 129 ALA B N 1
ATOM 2256 C CA . ALA B 1 129 ? 12.602 7.941 -4.227 1 98 129 ALA B CA 1
ATOM 2257 C C . ALA B 1 129 ? 13.672 8.977 -3.871 1 98 129 ALA B C 1
ATOM 2259 O O . ALA B 1 129 ? 14.844 8.633 -3.717 1 98 129 ALA B O 1
ATOM 2260 N N . TYR B 1 130 ? 13.273 10.18 -3.76 1 98.19 130 TYR B N 1
ATOM 2261 C CA . TYR B 1 130 ? 14.203 11.25 -3.434 1 98.19 130 TYR B CA 1
ATOM 2262 C C . TYR B 1 130 ? 14.852 11.016 -2.072 1 98.19 130 TYR B C 1
ATOM 2264 O O . TYR B 1 130 ? 16.078 11.141 -1.928 1 98.19 130 TYR B O 1
ATOM 2272 N N . MET B 1 131 ? 14.086 10.68 -1.08 1 98.5 131 MET B N 1
ATOM 2273 C CA . MET B 1 131 ? 14.594 10.469 0.272 1 98.5 131 MET B CA 1
ATOM 2274 C C . MET B 1 131 ? 15.508 9.25 0.321 1 98.5 131 MET B C 1
ATOM 2276 O O . MET B 1 131 ? 16.5 9.242 1.042 1 98.5 131 MET B O 1
ATOM 2280 N N . PHE B 1 132 ? 15.102 8.234 -0.418 1 98.38 132 PHE B N 1
ATOM 2281 C CA . PHE B 1 132 ? 15.945 7.047 -0.48 1 98.38 132 PHE B CA 1
ATOM 2282 C C . PHE B 1 132 ? 17.328 7.395 -1.023 1 98.38 132 PHE B C 1
ATOM 2284 O O . PHE B 1 132 ? 18.344 7.051 -0.416 1 98.38 132 PHE B O 1
ATOM 2291 N N . ASN B 1 133 ? 17.359 8.039 -2.105 1 97.88 133 ASN B N 1
ATOM 2292 C CA . ASN B 1 133 ? 18.641 8.352 -2.756 1 97.88 133 ASN B CA 1
ATOM 2293 C C . ASN B 1 133 ? 19.5 9.258 -1.89 1 97.88 133 ASN B C 1
ATOM 2295 O O . ASN B 1 133 ? 20.734 9.188 -1.941 1 97.88 133 ASN B O 1
ATOM 2299 N N . ARG B 1 134 ? 18.859 9.953 -1.053 1 97.62 134 ARG B N 1
ATOM 2300 C CA . ARG B 1 134 ? 19.594 10.93 -0.25 1 97.62 134 ARG B CA 1
ATOM 2301 C C . ARG B 1 134 ? 20 10.328 1.09 1 97.62 134 ARG B C 1
ATOM 2303 O O . ARG B 1 134 ? 21.062 10.672 1.625 1 97.62 134 ARG B O 1
ATOM 2310 N N . PHE B 1 135 ? 19.219 9.398 1.62 1 97.44 135 PHE B N 1
ATOM 2311 C CA . PHE B 1 135 ? 19.391 9.125 3.041 1 97.44 135 PHE B CA 1
ATOM 2312 C C . PHE B 1 135 ? 19.625 7.641 3.281 1 97.44 135 PHE B C 1
ATOM 2314 O O . PHE B 1 135 ? 19.734 7.203 4.43 1 97.44 135 PHE B O 1
ATOM 2321 N N . TYR B 1 136 ? 19.688 6.84 2.336 1 95.5 136 TYR B N 1
ATOM 2322 C CA . TYR B 1 136 ? 19.75 5.402 2.574 1 95.5 136 TYR B CA 1
ATOM 2323 C C . TYR B 1 136 ? 21.078 5.016 3.217 1 95.5 136 TYR B C 1
ATOM 2325 O O . TYR B 1 136 ? 21.234 3.906 3.732 1 95.5 136 TYR B O 1
ATOM 2333 N N . ARG B 1 137 ? 22.062 5.949 3.27 1 95.5 137 ARG B N 1
ATOM 2334 C CA . ARG B 1 137 ? 23.344 5.68 3.9 1 95.5 137 ARG B CA 1
ATOM 2335 C C . ARG B 1 137 ? 23.578 6.594 5.098 1 95.5 137 ARG B C 1
ATOM 2337 O O . ARG B 1 137 ? 24.703 6.766 5.551 1 95.5 137 ARG B O 1
ATOM 2344 N N . ILE B 1 138 ? 22.547 7.078 5.555 1 94 138 ILE B N 1
ATOM 2345 C CA . ILE B 1 138 ? 22.672 8.086 6.605 1 94 138 ILE B CA 1
ATOM 2346 C C . ILE B 1 138 ? 23.188 7.434 7.887 1 94 138 ILE B C 1
ATOM 2348 O O . ILE B 1 138 ? 22.797 6.312 8.219 1 94 138 ILE B O 1
ATOM 2352 N N . LYS B 1 139 ? 24.094 8.141 8.578 1 94.38 139 LYS B N 1
ATOM 2353 C CA . LYS B 1 139 ? 24.562 7.77 9.914 1 94.38 139 LYS B CA 1
ATOM 2354 C C . LYS B 1 139 ? 23.938 8.664 10.984 1 94.38 139 LYS B C 1
ATOM 2356 O O . LYS B 1 139 ? 23.828 9.875 10.797 1 94.38 139 LYS B O 1
ATOM 2361 N N . LEU B 1 140 ? 23.469 8 11.984 1 93.44 140 LEU B N 1
ATOM 2362 C CA . LEU B 1 140 ? 22.859 8.727 13.086 1 93.44 140 LEU B CA 1
ATOM 2363 C C . LEU B 1 140 ? 23.609 8.477 14.391 1 93.44 140 LEU B C 1
ATOM 2365 O O . LEU B 1 140 ? 24.375 7.512 14.5 1 93.44 140 LEU B O 1
ATOM 2369 N N . PRO B 1 141 ? 23.438 9.445 15.312 1 93.44 141 PRO B N 1
ATOM 2370 C CA . PRO B 1 141 ? 24.031 9.195 16.625 1 93.44 141 PRO B CA 1
ATOM 2371 C C . PRO B 1 141 ? 23.625 7.84 17.203 1 93.44 141 PRO B C 1
ATOM 2373 O O . PRO B 1 141 ? 22.594 7.277 16.828 1 93.44 141 PRO B O 1
ATOM 2376 N N . GLU B 1 142 ? 24.391 7.383 18.172 1 91.81 142 GLU B N 1
ATOM 2377 C CA . GLU B 1 142 ? 24.266 6.031 18.719 1 91.81 142 GLU B CA 1
ATOM 2378 C C . GLU B 1 142 ? 22.859 5.789 19.266 1 91.81 142 GLU B C 1
ATOM 2380 O O . GLU B 1 142 ? 22.312 4.699 19.094 1 91.81 142 GLU B O 1
ATOM 2385 N N . TYR B 1 143 ? 22.297 6.777 19.906 1 90.81 143 TYR B N 1
ATOM 2386 C CA . TYR B 1 143 ? 20.984 6.59 20.531 1 90.81 143 TYR B CA 1
ATOM 2387 C C . TYR B 1 143 ? 19.891 6.492 19.469 1 90.81 143 TYR B C 1
ATOM 2389 O O . TYR B 1 143 ? 18.781 6.051 19.75 1 90.81 143 TYR B O 1
ATOM 2397 N N . LEU B 1 144 ? 20.234 6.77 18.203 1 91.25 144 LEU B N 1
ATOM 2398 C CA . LEU B 1 144 ? 19.281 6.672 17.094 1 91.25 144 LEU B CA 1
ATOM 2399 C C . LEU B 1 144 ? 19.781 5.684 16.047 1 91.25 144 LEU B C 1
ATOM 2401 O O . LEU B 1 144 ? 19.297 5.688 14.906 1 91.25 144 LEU B O 1
ATOM 2405 N N . GLY B 1 145 ? 20.703 4.891 16.469 1 90 145 GLY B N 1
ATOM 2406 C CA . GLY B 1 145 ? 21.359 3.977 15.547 1 90 145 GLY B CA 1
ATOM 2407 C C . GLY B 1 145 ? 20.422 2.959 14.938 1 90 145 GLY B C 1
ATOM 2408 O O . GLY B 1 145 ? 20.641 2.504 13.805 1 90 145 GLY B O 1
ATOM 2409 N N . PHE B 1 146 ? 19.391 2.68 15.734 1 90.62 146 PHE B N 1
ATOM 2410 C CA . PHE B 1 146 ? 18.391 1.732 15.258 1 90.62 146 PHE B CA 1
ATOM 2411 C C . PHE B 1 146 ? 17.734 2.24 13.984 1 90.62 146 PHE B C 1
ATOM 2413 O O . PHE B 1 146 ? 17.297 1.448 13.148 1 90.62 146 PHE B O 1
ATOM 2420 N N . PHE B 1 147 ? 17.719 3.506 13.727 1 93.12 147 PHE B N 1
ATOM 2421 C CA . PHE B 1 147 ? 16.984 4.125 12.625 1 93.12 147 PHE B CA 1
ATOM 2422 C C . PHE B 1 147 ? 17.938 4.484 11.484 1 93.12 147 PHE B C 1
ATOM 2424 O O . PHE B 1 147 ? 17.5 5.047 10.477 1 93.12 147 PHE B O 1
ATOM 2431 N N . ALA B 1 148 ? 19.109 4.207 11.578 1 93.06 148 ALA B N 1
ATOM 2432 C CA . ALA B 1 148 ? 20.109 4.652 10.609 1 93.06 148 ALA B CA 1
ATOM 2433 C C . ALA B 1 148 ? 19.984 3.869 9.305 1 93.06 148 ALA B C 1
ATOM 2435 O O . ALA B 1 148 ? 19.344 2.816 9.258 1 93.06 148 ALA B O 1
ATOM 2436 N N . GLY B 1 149 ? 20.5 4.406 8.266 1 93.75 149 GLY B N 1
ATOM 2437 C CA . GLY B 1 149 ? 20.516 3.73 6.977 1 93.75 149 GLY B CA 1
ATOM 2438 C C . GLY B 1 149 ? 19.156 3.643 6.324 1 93.75 149 GLY B C 1
ATOM 2439 O O . GLY B 1 149 ? 18.406 4.621 6.309 1 93.75 149 GLY B O 1
ATOM 2440 N N . LYS B 1 150 ? 18.875 2.508 5.844 1 94.88 150 LYS B N 1
ATOM 2441 C CA . LYS B 1 150 ? 17.656 2.287 5.066 1 94.88 150 LYS B CA 1
ATOM 2442 C C . LYS B 1 150 ? 16.422 2.393 5.949 1 94.88 150 LYS B C 1
ATOM 2444 O O . LYS B 1 150 ? 15.344 2.746 5.469 1 94.88 150 LYS B O 1
ATOM 2449 N N . ARG B 1 151 ? 16.703 2.18 7.18 1 94.81 151 ARG B N 1
ATOM 2450 C CA . ARG B 1 151 ? 15.562 2.244 8.094 1 94.81 151 ARG B CA 1
ATOM 2451 C C . ARG B 1 151 ? 15.07 3.678 8.258 1 94.81 151 ARG B C 1
ATOM 2453 O O . ARG B 1 151 ? 13.914 3.906 8.609 1 94.81 151 ARG B O 1
ATOM 2460 N N . PHE B 1 152 ? 15.836 4.598 7.977 1 96.69 152 PHE B N 1
ATOM 2461 C CA . PHE B 1 152 ? 15.516 6.012 8.117 1 96.69 152 PHE B CA 1
ATOM 2462 C C . PHE B 1 152 ? 14.641 6.488 6.969 1 96.69 152 PHE B C 1
ATOM 2464 O O . PHE B 1 152 ? 13.891 7.457 7.109 1 96.69 152 PHE B O 1
ATOM 2471 N N . VAL B 1 153 ? 14.664 5.801 5.926 1 97.75 153 VAL B N 1
ATOM 2472 C CA . VAL B 1 153 ? 14.07 6.258 4.672 1 97.75 153 VAL B CA 1
ATOM 2473 C C . VAL B 1 153 ? 12.555 6.34 4.816 1 97.75 153 VAL B C 1
ATOM 2475 O O . VAL B 1 153 ? 11.945 7.359 4.484 1 97.75 153 VAL B O 1
ATOM 2478 N N . PRO B 1 154 ? 11.859 5.281 5.316 1 97.75 154 PRO B N 1
ATOM 2479 C CA . PRO B 1 154 ? 10.414 5.402 5.48 1 97.75 154 PRO B CA 1
ATOM 2480 C C . PRO B 1 154 ? 10.016 6.508 6.461 1 97.75 154 PRO B C 1
ATOM 2482 O O . PRO B 1 154 ? 9 7.176 6.27 1 97.75 154 PRO B O 1
ATOM 2485 N N . ILE B 1 155 ? 10.82 6.707 7.395 1 97.31 155 ILE B N 1
ATOM 2486 C CA . ILE B 1 155 ? 10.555 7.691 8.438 1 97.31 155 ILE B CA 1
ATOM 2487 C C . ILE B 1 155 ? 10.609 9.102 7.84 1 97.31 155 ILE B C 1
ATOM 2489 O O . ILE B 1 155 ? 9.641 9.859 7.941 1 97.31 155 ILE B O 1
ATOM 2493 N N . ILE B 1 156 ? 11.68 9.422 7.211 1 98 156 ILE B N 1
ATOM 2494 C CA . ILE B 1 156 ? 11.867 10.766 6.66 1 98 156 ILE B CA 1
ATOM 2495 C C . ILE B 1 156 ? 10.883 10.984 5.508 1 98 156 ILE B C 1
ATOM 2497 O O . ILE B 1 156 ? 10.445 12.109 5.27 1 98 156 ILE B O 1
ATOM 2501 N N . SER B 1 157 ? 10.578 9.953 4.75 1 98.56 157 SER B N 1
ATOM 2502 C CA . SER B 1 157 ? 9.586 10.062 3.686 1 98.56 157 SER B CA 1
ATOM 2503 C C . SER B 1 157 ? 8.211 10.43 4.242 1 98.56 157 SER B C 1
ATOM 2505 O O . SER B 1 157 ? 7.492 11.234 3.646 1 98.56 157 SER B O 1
ATOM 2507 N N . GLY B 1 158 ? 7.922 9.773 5.391 1 98.19 158 GLY B N 1
ATOM 2508 C CA . GLY B 1 158 ? 6.664 10.109 6.043 1 98.19 158 GLY B CA 1
ATOM 2509 C C . GLY B 1 158 ? 6.602 11.555 6.496 1 98.19 158 GLY B C 1
ATOM 2510 O O . GLY B 1 158 ? 5.586 12.227 6.297 1 98.19 158 GLY B O 1
ATOM 2511 N N . LEU B 1 159 ? 7.621 12.039 7.047 1 97.81 159 LEU B N 1
ATOM 2512 C CA . LEU B 1 159 ? 7.668 13.422 7.496 1 97.81 159 LEU B CA 1
ATOM 2513 C C . LEU B 1 159 ? 7.562 14.383 6.32 1 97.81 159 LEU B C 1
ATOM 2515 O O . LEU B 1 159 ? 6.855 15.398 6.395 1 97.81 159 LEU B O 1
ATOM 2519 N N . ALA B 1 160 ? 8.273 14.07 5.281 1 98.56 160 ALA B N 1
ATOM 2520 C CA . ALA B 1 160 ? 8.188 14.883 4.066 1 98.56 160 ALA B CA 1
ATOM 2521 C C . ALA B 1 160 ? 6.773 14.859 3.49 1 98.56 160 ALA B C 1
ATOM 2523 O O . ALA B 1 160 ? 6.309 15.852 2.928 1 98.56 160 ALA B O 1
ATOM 2524 N N . ALA B 1 161 ? 6.148 13.719 3.639 1 98.56 161 ALA B N 1
ATOM 2525 C CA . ALA B 1 161 ? 4.801 13.562 3.102 1 98.56 161 ALA B CA 1
ATOM 2526 C C . ALA B 1 161 ? 3.809 14.461 3.838 1 98.56 161 ALA B C 1
ATOM 2528 O O . ALA B 1 161 ? 2.834 14.93 3.248 1 98.56 161 ALA B O 1
ATOM 2529 N N . ILE B 1 162 ? 4.082 14.656 5.129 1 98.06 162 ILE B N 1
ATOM 2530 C CA . ILE B 1 162 ? 3.256 15.602 5.871 1 98.06 162 ILE B CA 1
ATOM 2531 C C . ILE B 1 162 ? 3.359 16.984 5.242 1 98.06 162 ILE B C 1
ATOM 2533 O O . ILE B 1 162 ? 2.344 17.625 4.938 1 98.06 162 ILE B O 1
ATOM 2537 N N . PHE B 1 163 ? 4.527 17.422 4.977 1 98.12 163 PHE B N 1
ATOM 2538 C CA . PHE B 1 163 ? 4.762 18.734 4.395 1 98.12 163 PHE B CA 1
ATOM 2539 C C . PHE B 1 163 ? 4.129 18.844 3.01 1 98.12 163 PHE B C 1
ATOM 2541 O O . PHE B 1 163 ? 3.467 19.828 2.695 1 98.12 163 PHE B O 1
ATOM 2548 N N . THR B 1 164 ? 4.316 17.875 2.24 1 98 164 THR B N 1
ATOM 2549 C CA . THR B 1 164 ? 3.775 17.859 0.885 1 98 164 THR B CA 1
ATOM 2550 C C . THR B 1 164 ? 2.25 17.875 0.914 1 98 164 THR B C 1
ATOM 2552 O O . THR B 1 164 ? 1.615 18.547 0.096 1 98 164 THR B O 1
ATOM 2555 N N . GLY B 1 165 ? 1.678 17.047 1.848 1 97.12 165 GLY B N 1
ATOM 2556 C CA . GLY B 1 165 ? 0.231 17.062 1.992 1 97.12 165 GLY B CA 1
ATOM 2557 C C . GLY B 1 165 ? -0.332 18.422 2.324 1 97.12 165 GLY B C 1
ATOM 2558 O O . GLY B 1 165 ? -1.371 18.828 1.793 1 97.12 165 GLY B O 1
ATOM 2559 N N . VAL B 1 166 ? 0.386 19.125 3.158 1 96.31 166 VAL B N 1
ATOM 2560 C CA . VAL B 1 166 ? -0.025 20.469 3.523 1 96.31 166 VAL B CA 1
ATOM 2561 C C . VAL B 1 166 ? 0.064 21.391 2.307 1 96.31 166 VAL B C 1
ATOM 2563 O O . VAL B 1 166 ? -0.876 22.125 2.008 1 96.31 166 VAL B O 1
ATOM 2566 N N . VAL B 1 167 ? 1.111 21.297 1.561 1 96.62 167 VAL B N 1
ATOM 2567 C CA . VAL B 1 167 ? 1.328 22.141 0.396 1 96.62 167 VAL B CA 1
ATOM 2568 C C . VAL B 1 167 ? 0.274 21.844 -0.667 1 96.62 167 VAL B C 1
ATOM 2570 O O . VAL B 1 167 ? -0.281 22.766 -1.277 1 96.62 167 VAL B O 1
ATOM 2573 N N . LEU B 1 168 ? -0.018 20.594 -0.91 1 95.25 168 LEU B N 1
ATOM 2574 C CA . LEU B 1 168 ? -1.02 20.219 -1.9 1 95.25 168 LEU B CA 1
ATOM 2575 C C . LEU B 1 168 ? -2.404 20.703 -1.488 1 95.25 168 LEU B C 1
ATOM 2577 O O . LEU B 1 168 ? -3.199 21.125 -2.336 1 95.25 168 LEU B O 1
ATOM 2581 N N . SER B 1 169 ? -2.654 20.609 -0.205 1 93.94 169 SER B N 1
ATOM 2582 C CA . SER B 1 169 ? -3.941 21.094 0.287 1 93.94 169 SER B CA 1
ATOM 2583 C C . SER B 1 169 ? -4.105 22.578 0.042 1 93.94 169 SER B C 1
ATOM 2585 O O . SER B 1 169 ? -5.188 23.047 -0.326 1 93.94 169 SER B O 1
ATOM 2587 N N . LEU B 1 170 ? -3.047 23.328 0.247 1 92.44 170 LEU B N 1
ATOM 2588 C CA . LEU B 1 170 ? -3.076 24.766 0.016 1 92.44 170 LEU B CA 1
ATOM 2589 C C . LEU B 1 170 ? -3.215 25.078 -1.471 1 92.44 170 LEU B C 1
ATOM 2591 O O . LEU B 1 170 ? -3.834 26.078 -1.846 1 92.44 170 LEU B O 1
ATOM 2595 N N . SER B 1 171 ? -2.678 24.219 -2.283 1 90.56 171 SER B N 1
ATOM 2596 C CA . SER B 1 171 ? -2.746 24.406 -3.729 1 90.56 171 SER B CA 1
ATOM 2597 C C . SER B 1 171 ? -4.156 24.156 -4.254 1 90.56 171 SER B C 1
ATOM 2599 O O . SER B 1 171 ? -4.5 24.594 -5.352 1 90.56 171 SER B O 1
ATOM 2601 N N . LEU B 1 172 ? -4.965 23.375 -3.545 1 83.44 172 LEU B N 1
ATOM 2602 C CA . LEU B 1 172 ? -6.332 23.078 -3.959 1 83.44 172 LEU B CA 1
ATOM 2603 C C . LEU B 1 172 ? -7.172 24.359 -4.027 1 83.44 172 LEU B C 1
ATOM 2605 O O . LEU B 1 172 ? -8.203 24.391 -4.703 1 83.44 172 LEU B O 1
ATOM 2609 N N . ILE B 1 173 ? -6.793 25.359 -3.27 1 75.06 173 ILE B N 1
ATOM 2610 C CA . ILE B 1 173 ? -7.492 26.625 -3.307 1 75.06 173 ILE B CA 1
ATOM 2611 C C . ILE B 1 173 ? -7.469 27.188 -4.727 1 75.06 173 ILE B C 1
ATOM 2613 O O . ILE B 1 173 ? -8.469 27.734 -5.203 1 75.06 173 ILE B O 1
ATOM 2617 N N . HIS B 1 174 ? -6.461 26.938 -5.332 1 76.06 174 HIS B N 1
ATOM 2618 C CA . HIS B 1 174 ? -6.312 27.484 -6.676 1 76.06 174 HIS B CA 1
ATOM 2619 C C . HIS B 1 174 ? -7.074 26.641 -7.699 1 76.06 174 HIS B C 1
ATOM 2621 O O . HIS B 1 174 ? -7.547 27.172 -8.711 1 76.06 174 HIS B O 1
ATOM 2627 N N . ILE B 1 175 ? -7.242 25.391 -7.449 1 68.75 175 ILE B N 1
ATOM 2628 C CA . ILE B 1 175 ? -7.922 24.516 -8.406 1 68.75 175 ILE B CA 1
ATOM 2629 C C . ILE B 1 175 ? -9.43 24.641 -8.234 1 68.75 175 ILE B C 1
ATOM 2631 O O . ILE B 1 175 ? -10.18 24.594 -9.219 1 68.75 175 ILE B O 1
ATOM 2635 N N . SER B 1 176 ? -9.906 24.781 -7.043 1 61.72 176 SER B N 1
ATOM 2636 C CA . SER B 1 176 ? -11.344 24.844 -6.77 1 61.72 176 SER B CA 1
ATOM 2637 C C . SER B 1 176 ? -11.883 26.25 -6.984 1 61.72 176 SER B C 1
ATOM 2639 O O . SER B 1 176 ? -13.086 26.469 -6.918 1 61.72 176 SER B O 1
ATOM 2641 N N . ALA B 1 177 ? -11.102 27.219 -7.133 1 54.72 177 ALA B N 1
ATOM 2642 C CA . ALA B 1 177 ? -11.594 28.562 -7.402 1 54.72 177 ALA B CA 1
ATOM 2643 C C . ALA B 1 177 ? -12.336 28.625 -8.727 1 54.72 177 ALA B C 1
ATOM 2645 O O . ALA B 1 177 ? -11.883 28.062 -9.734 1 54.72 177 ALA B O 1
ATOM 2646 N N . PRO B 1 178 ? -13.695 28.797 -8.742 1 50.72 178 PRO B N 1
ATOM 2647 C CA . PRO B 1 178 ? -14.492 28.984 -9.953 1 50.72 178 PRO B CA 1
ATOM 2648 C C . PRO B 1 178 ? -13.82 29.922 -10.961 1 50.72 178 PRO B C 1
ATOM 2650 O O . PRO B 1 178 ? -13.055 30.797 -10.57 1 50.72 178 PRO B O 1
ATOM 2653 N N . PRO B 1 179 ? -13.711 29.406 -12.211 1 45.84 179 PRO B N 1
ATOM 2654 C CA . PRO B 1 179 ? -13.219 30.391 -13.18 1 45.84 179 PRO B CA 1
ATOM 2655 C C . PRO B 1 179 ? -13.898 31.75 -13.039 1 45.84 179 PRO B C 1
ATOM 2657 O O . PRO B 1 179 ? -15.102 31.812 -12.781 1 45.84 179 PRO B O 1
ATOM 2660 N N . ARG B 1 180 ? -13.234 32.719 -12.633 1 35.53 180 ARG B N 1
ATOM 2661 C CA . ARG B 1 180 ? -13.836 34.062 -12.695 1 35.53 180 ARG B CA 1
ATOM 2662 C C . ARG B 1 180 ? -14.5 34.281 -14.047 1 35.53 180 ARG B C 1
ATOM 2664 O O . ARG B 1 180 ? -13.867 34.156 -15.094 1 35.53 180 ARG B O 1
ATOM 2671 N N . ARG B 1 1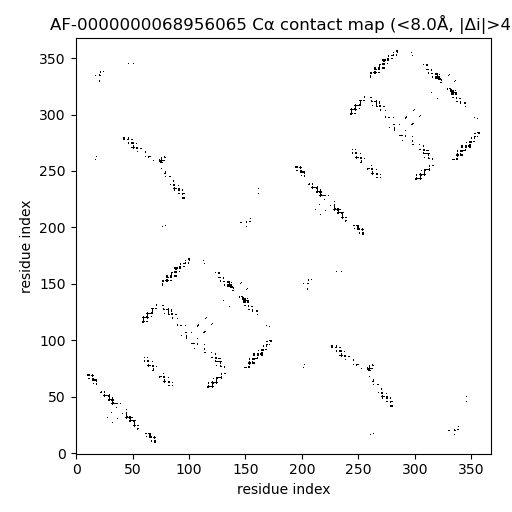81 ? -15.766 33.938 -14.227 1 40.06 181 ARG B N 1
ATOM 2672 C CA . ARG B 1 181 ? -16.5 34.438 -15.375 1 40.06 181 ARG B CA 1
ATOM 2673 C C . ARG B 1 181 ? -16.109 35.875 -15.688 1 40.06 181 ARG B C 1
ATOM 2675 O O . ARG B 1 181 ? -16.188 36.75 -14.82 1 40.06 181 ARG B O 1
ATOM 2682 N N . SER B 1 182 ? -15.109 35.969 -16.484 1 34.22 182 SER B N 1
ATOM 2683 C CA . SER B 1 182 ? -14.945 37.281 -17.062 1 34.22 182 SER B CA 1
ATOM 2684 C C . SER B 1 182 ? -16.297 37.938 -17.344 1 34.22 182 SER B C 1
ATOM 2686 O O . SER B 1 182 ? -17.125 37.375 -18.047 1 34.22 182 SER B O 1
ATOM 2688 N N . ARG B 1 183 ? -16.875 38.625 -16.406 1 37.84 183 ARG B N 1
ATOM 2689 C CA . ARG B 1 183 ? -17.938 39.562 -16.781 1 37.84 183 ARG B CA 1
ATOM 2690 C C . ARG B 1 183 ? -17.562 40.375 -18.016 1 37.84 183 ARG B C 1
ATOM 2692 O O . ARG B 1 183 ? -16.672 41.219 -17.953 1 37.84 183 ARG B O 1
ATOM 2699 N N . GLY B 1 184 ? -17.156 39.531 -19.078 1 24.17 184 GLY B N 1
ATOM 2700 C CA . GLY B 1 184 ? -17.469 40.281 -20.297 1 24.17 184 GLY B CA 1
ATOM 2701 C C . GLY B 1 184 ? -18.953 40.281 -20.625 1 24.17 184 GLY B C 1
ATOM 2702 O O . GLY B 1 184 ? -19.703 39.469 -20.109 1 24.17 184 GLY B O 1
#

Nearest PDB structures (foldseek):
  8qsr-assembly1_A  TM=9.722E-01  e=8.060E-19  Escherichia coli
  5iws-assembly1_A-2  TM=8.491E-01  e=2.830E-07  Bacillus cereus E33L
  6bvg-assembly1_B  TM=8.217E-01  e=3.519E-06  Bacillus cereus E33L
  7m1q-assembly1_A  TM=2.400E-01  e=3.778E+00  Homo sapiens
  8qsr-assembly1_A  TM=9.722E-01  e=1.207E-18  Escherichia coli

Solvent-accessible surface area (backbone atoms only — not comparable to full-atom values): 17443 Å² total; per-residue (Å²): 110,67,65,59,49,50,52,51,48,49,41,51,57,58,17,44,47,58,46,52,55,45,46,62,59,26,47,48,30,25,50,57,15,66,62,57,49,87,90,48,56,68,67,59,21,50,36,29,22,37,31,14,46,33,52,64,74,39,37,22,58,41,36,4,26,19,40,3,19,43,66,47,83,35,34,26,63,22,28,55,6,5,51,42,7,35,42,15,19,53,40,22,22,62,59,44,29,28,67,68,66,73,38,58,58,69,56,38,62,71,65,46,70,78,59,52,53,54,60,44,10,39,50,22,1,47,45,10,18,54,37,32,76,71,31,39,76,40,83,49,60,79,94,44,42,86,39,31,20,59,43,32,23,34,46,54,16,27,56,50,18,41,55,50,16,49,51,52,28,59,50,44,55,67,69,68,49,70,76,75,72,68,86,114,109,66,66,58,51,51,52,51,49,48,40,51,56,58,16,44,46,58,46,52,54,46,45,62,58,26,47,48,30,25,50,57,15,66,62,58,49,86,90,48,57,67,66,58,20,50,36,29,22,38,30,15,46,33,52,63,73,39,38,21,58,42,35,4,26,19,40,3,18,42,66,48,82,36,35,27,62,22,29,55,6,6,52,43,7,34,42,15,18,54,39,23,22,62,59,43,28,27,66,67,67,73,39,57,58,67,57,38,62,72,64,46,70,79,58,54,52,53,58,43,10,40,52,20,1,47,44,9,19,53,36,32,77,70,31,39,76,39,84,49,60,78,95,44,42,87,41,31,20,58,43,32,22,35,45,55,15,28,56,50,18,40,54,49,15,50,52,52,29,59,50,43,55,68,69,68,49,70,76,75,71,69,86,113

Radius of gyration: 21.79 Å; Cα contacts (8 Å, |Δi|>4): 626; chains: 2; bounding box: 50×72×59 Å

pLDDT: mean 89.81, std 13.23, range [24.17, 98.62]